Protein AF-A0A1T5HUE2-F1 (afdb_monomer)

Organism: NCBI:txid889453

Mean predicted aligned error: 14.67 Å

Structure (mmCIF, N/CA/C/O backbone):
data_AF-A0A1T5HUE2-F1
#
_entry.id   AF-A0A1T5HUE2-F1
#
loop_
_atom_site.group_PDB
_atom_site.id
_atom_site.type_symbol
_atom_site.label_atom_id
_atom_site.label_alt_id
_atom_site.label_comp_id
_atom_site.label_asym_id
_atom_site.label_entity_id
_atom_site.label_seq_id
_atom_site.pdbx_PDB_ins_code
_atom_site.Cartn_x
_atom_site.Cartn_y
_atom_site.Cartn_z
_atom_site.occupancy
_atom_site.B_iso_or_equiv
_atom_site.auth_seq_id
_atom_site.auth_comp_id
_atom_site.auth_asym_id
_atom_site.auth_atom_id
_atom_site.pdbx_PDB_model_num
ATOM 1 N N . MET A 1 1 ? -20.984 8.242 -2.181 1.00 46.75 1 MET A N 1
ATOM 2 C CA . MET A 1 1 ? -19.631 8.683 -1.750 1.00 46.75 1 MET A CA 1
ATOM 3 C C . MET A 1 1 ? -18.879 7.686 -0.857 1.00 46.75 1 MET A C 1
ATOM 5 O O . MET A 1 1 ? -17.657 7.663 -0.924 1.00 46.75 1 MET A O 1
ATOM 9 N N . ASN A 1 2 ? -19.548 6.837 -0.059 1.00 51.59 2 ASN A N 1
ATOM 10 C CA . ASN A 1 2 ? -18.854 5.877 0.821 1.00 51.59 2 ASN A CA 1
ATOM 11 C C . ASN A 1 2 ? -18.256 4.644 0.107 1.00 51.59 2 ASN A C 1
ATOM 13 O O . ASN A 1 2 ? -17.240 4.136 0.574 1.00 51.59 2 ASN A O 1
ATOM 17 N N . SER A 1 3 ? -18.806 4.179 -1.026 1.00 53.00 3 SER A N 1
ATOM 18 C CA . SER A 1 3 ? -18.254 3.001 -1.729 1.00 53.00 3 SER A CA 1
ATOM 19 C C . SER A 1 3 ? -16.936 3.288 -2.458 1.00 53.00 3 SER A C 1
ATOM 21 O O . SER A 1 3 ? -16.035 2.456 -2.423 1.00 53.00 3 SER A O 1
ATOM 23 N N . ILE A 1 4 ? -16.777 4.489 -3.033 1.00 55.34 4 ILE A N 1
ATOM 24 C CA . ILE A 1 4 ? -15.548 4.904 -3.739 1.00 55.34 4 ILE A CA 1
ATOM 25 C C . ILE A 1 4 ? -14.344 4.907 -2.783 1.00 55.34 4 ILE A C 1
ATOM 27 O O . ILE A 1 4 ? -13.252 4.495 -3.158 1.00 55.34 4 ILE A O 1
ATOM 31 N N . ARG A 1 5 ? -14.549 5.291 -1.516 1.00 60.19 5 ARG A N 1
ATOM 32 C CA . ARG A 1 5 ? -13.497 5.255 -0.486 1.00 60.19 5 ARG A CA 1
ATOM 33 C C . ARG A 1 5 ? -13.092 3.838 -0.081 1.00 60.19 5 ARG A C 1
ATOM 35 O O . ARG A 1 5 ? -11.930 3.618 0.236 1.00 60.19 5 ARG A O 1
ATOM 42 N N . LYS A 1 6 ? -14.029 2.885 -0.097 1.00 66.00 6 LYS A N 1
ATOM 43 C CA . LYS A 1 6 ? -13.773 1.498 0.325 1.00 66.00 6 LYS A CA 1
ATOM 44 C C . LYS A 1 6 ? -12.916 0.723 -0.688 1.00 66.00 6 LYS A C 1
ATOM 46 O O . LYS A 1 6 ? -12.182 -0.172 -0.287 1.00 66.00 6 LYS A O 1
ATOM 51 N N . ASN A 1 7 ? -12.975 1.116 -1.963 1.00 76.00 7 ASN A N 1
ATOM 52 C CA . ASN A 1 7 ? -12.343 0.415 -3.086 1.00 76.00 7 ASN A CA 1
ATOM 53 C C . ASN A 1 7 ? -11.318 1.286 -3.844 1.00 76.00 7 ASN A C 1
ATOM 55 O O . ASN A 1 7 ? -11.022 1.033 -5.011 1.00 76.00 7 ASN A O 1
ATOM 59 N N . ASN A 1 8 ? -10.798 2.340 -3.213 1.00 77.75 8 ASN A N 1
ATOM 60 C CA . ASN A 1 8 ? -9.853 3.268 -3.844 1.00 77.75 8 ASN A CA 1
ATOM 61 C C . ASN A 1 8 ? -8.534 2.597 -4.265 1.00 77.75 8 ASN A C 1
ATOM 63 O O . ASN A 1 8 ? -7.960 2.928 -5.299 1.00 77.75 8 ASN A O 1
ATOM 67 N N . ASP A 1 9 ? -8.091 1.611 -3.498 1.00 80.06 9 ASP A N 1
ATOM 68 C CA . ASP A 1 9 ? -6.935 0.774 -3.791 1.00 80.06 9 ASP A CA 1
ATOM 69 C C . ASP A 1 9 ? -7.115 -0.069 -5.061 1.00 80.06 9 ASP A C 1
ATOM 71 O O . ASP A 1 9 ? -6.144 -0.280 -5.782 1.00 80.06 9 ASP A O 1
ATOM 75 N N . ILE A 1 10 ? -8.341 -0.489 -5.392 1.00 84.88 10 ILE A N 1
ATOM 76 C CA . ILE A 1 10 ? -8.643 -1.201 -6.645 1.00 84.88 10 ILE A CA 1
ATOM 77 C C . ILE A 1 10 ? -8.421 -0.280 -7.839 1.00 84.88 10 ILE A C 1
ATOM 79 O O . ILE A 1 10 ? -7.780 -0.680 -8.806 1.00 84.88 10 ILE A O 1
ATOM 83 N N . ILE A 1 11 ? -8.916 0.956 -7.758 1.00 85.06 11 ILE A N 1
ATOM 84 C CA . ILE A 1 11 ? -8.761 1.947 -8.830 1.00 85.06 11 ILE A CA 1
ATOM 85 C C . ILE A 1 11 ? -7.273 2.223 -9.066 1.00 85.06 11 ILE A C 1
ATOM 87 O O . ILE A 1 11 ? -6.817 2.203 -10.206 1.00 85.06 11 ILE A O 1
ATOM 91 N N . ILE A 1 12 ? -6.506 2.414 -7.990 1.00 86.12 12 ILE A N 1
ATOM 92 C CA . ILE A 1 12 ? -5.062 2.659 -8.070 1.00 86.12 12 ILE A CA 1
ATOM 93 C C . ILE A 1 12 ? -4.327 1.435 -8.622 1.00 86.12 12 ILE A C 1
ATOM 95 O O . ILE A 1 12 ? -3.504 1.580 -9.519 1.00 86.12 12 ILE A O 1
ATOM 99 N N . THR A 1 13 ? -4.649 0.230 -8.147 1.00 87.38 13 THR A N 1
ATOM 100 C CA . THR A 1 13 ? -4.030 -1.011 -8.640 1.00 87.38 13 THR A CA 1
ATOM 101 C C . THR A 1 13 ? -4.319 -1.219 -10.126 1.00 87.38 13 THR A C 1
ATOM 103 O O . THR A 1 13 ? -3.406 -1.520 -10.888 1.00 87.38 13 THR A O 1
ATOM 106 N N . ALA A 1 14 ? -5.565 -1.011 -10.563 1.00 87.88 14 ALA A N 1
ATOM 107 C CA . ALA A 1 14 ? -5.950 -1.126 -11.967 1.00 87.88 14 ALA A CA 1
ATOM 108 C C . ALA A 1 14 ? -5.226 -0.093 -12.841 1.00 87.88 14 ALA A C 1
ATOM 110 O O . ALA A 1 14 ? -4.704 -0.435 -13.899 1.00 87.88 14 ALA A O 1
ATOM 111 N N . LEU A 1 15 ? -5.138 1.156 -12.377 1.00 88.62 15 LEU A N 1
ATOM 112 C CA . LEU A 1 15 ? -4.436 2.225 -13.083 1.00 88.62 15 LEU A CA 1
ATOM 113 C C . LEU A 1 15 ? -2.936 1.929 -13.208 1.00 88.62 15 LEU A C 1
ATOM 115 O O . LEU A 1 15 ? -2.373 2.065 -14.291 1.00 88.62 15 LEU A O 1
ATOM 119 N N . LEU A 1 16 ? -2.298 1.452 -12.137 1.00 87.44 16 LEU A N 1
ATOM 120 C CA . LEU A 1 16 ? -0.898 1.034 -12.177 1.00 87.44 16 LEU A CA 1
ATOM 121 C C . LEU A 1 16 ? -0.675 -0.154 -13.116 1.00 87.44 16 LEU A C 1
ATOM 123 O O . LEU A 1 16 ? 0.343 -0.198 -13.798 1.00 87.44 16 LEU A O 1
ATOM 127 N N . LEU A 1 17 ? -1.617 -1.098 -13.182 1.00 89.38 17 LEU A N 1
ATOM 128 C CA . LEU A 1 17 ? -1.536 -2.249 -14.079 1.00 89.38 17 LEU A CA 1
ATOM 129 C C . LEU A 1 17 ? -1.631 -1.812 -15.547 1.00 89.38 17 LEU A C 1
ATOM 131 O O . LEU A 1 17 ? -0.820 -2.246 -16.360 1.00 89.38 17 LEU A O 1
ATOM 135 N N . ILE A 1 18 ? -2.541 -0.888 -15.874 1.00 89.50 18 ILE A N 1
ATOM 136 C CA . ILE A 1 18 ? -2.630 -0.272 -17.209 1.00 89.50 18 ILE A CA 1
ATOM 137 C C . ILE A 1 18 ? -1.311 0.421 -17.569 1.00 89.50 18 ILE A C 1
ATOM 139 O O . ILE A 1 18 ? -0.776 0.208 -18.655 1.00 89.50 18 ILE A O 1
ATOM 143 N N . ILE A 1 19 ? -0.765 1.220 -16.650 1.00 87.62 19 ILE A N 1
ATOM 144 C CA . ILE A 1 19 ? 0.503 1.928 -16.854 1.00 87.62 19 ILE A CA 1
ATOM 145 C C . ILE A 1 19 ? 1.665 0.944 -17.050 1.00 87.62 19 ILE A C 1
ATOM 147 O O . ILE A 1 19 ? 2.496 1.152 -17.932 1.00 87.62 19 ILE A O 1
ATOM 151 N N . ALA A 1 20 ? 1.715 -0.129 -16.261 1.00 86.56 20 ALA A N 1
ATOM 152 C CA . ALA A 1 20 ? 2.749 -1.152 -16.350 1.00 86.56 20 ALA A CA 1
ATOM 153 C C . ALA A 1 20 ? 2.702 -1.895 -17.690 1.00 86.56 20 ALA A C 1
ATOM 155 O O . ALA A 1 20 ? 3.736 -2.047 -18.340 1.00 86.56 20 ALA A O 1
ATOM 156 N N . VAL A 1 21 ? 1.505 -2.292 -18.136 1.00 88.88 21 VAL A N 1
ATOM 157 C CA . VAL A 1 21 ? 1.292 -2.927 -19.445 1.00 88.88 21 VAL A CA 1
ATOM 158 C C . VAL A 1 21 ? 1.675 -1.975 -20.575 1.00 88.88 21 VAL A C 1
ATOM 160 O O . VAL A 1 21 ? 2.403 -2.364 -21.485 1.00 88.88 21 VAL A O 1
ATOM 163 N N . PHE A 1 22 ? 1.253 -0.711 -20.506 1.00 87.75 22 PHE A N 1
ATOM 164 C CA . PHE A 1 22 ? 1.628 0.295 -21.497 1.00 87.75 22 PHE A CA 1
ATOM 165 C C . PHE A 1 22 ? 3.148 0.513 -21.550 1.00 87.75 22 PHE A C 1
ATOM 167 O O . PHE A 1 22 ? 3.734 0.555 -22.631 1.00 87.75 22 PHE A O 1
ATOM 174 N N . GLY A 1 23 ? 3.804 0.601 -20.389 1.00 83.81 23 GLY A N 1
ATOM 175 C CA . GLY A 1 23 ? 5.257 0.725 -20.287 1.00 83.81 23 GLY A CA 1
ATOM 176 C C . GLY A 1 23 ? 5.995 -0.479 -20.871 1.00 83.81 23 GLY A C 1
ATOM 177 O O . GLY A 1 23 ? 6.984 -0.296 -21.577 1.00 83.81 23 GLY A O 1
ATOM 178 N N . LEU A 1 24 ? 5.491 -1.693 -20.631 1.00 85.56 24 LEU A N 1
ATOM 179 C CA . LEU A 1 24 ? 6.026 -2.923 -21.212 1.00 85.56 24 LEU A CA 1
ATOM 180 C C . LEU A 1 24 ? 5.920 -2.913 -22.741 1.00 85.56 24 LEU A C 1
ATOM 182 O O . LEU A 1 24 ? 6.919 -3.146 -23.416 1.00 85.56 24 LEU A O 1
ATOM 186 N N . ILE A 1 25 ? 4.739 -2.588 -23.283 1.00 87.69 25 ILE A N 1
ATOM 187 C CA . ILE A 1 25 ? 4.520 -2.480 -24.734 1.00 87.69 25 ILE A CA 1
ATOM 188 C C . ILE A 1 25 ? 5.507 -1.481 -25.337 1.00 87.69 25 ILE A C 1
ATOM 190 O O . ILE A 1 25 ? 6.157 -1.794 -26.327 1.00 87.69 25 ILE A O 1
ATOM 194 N N . LYS A 1 26 ? 5.684 -0.310 -24.714 1.00 84.81 26 LYS A N 1
ATOM 195 C CA . LYS A 1 26 ? 6.644 0.692 -25.187 1.00 84.81 26 LYS A CA 1
ATOM 196 C C . LYS A 1 26 ? 8.093 0.214 -25.137 1.00 84.81 26 LYS A C 1
ATOM 198 O O . LYS A 1 26 ? 8.821 0.466 -26.089 1.00 84.81 26 LYS A O 1
ATOM 203 N N . LYS A 1 27 ? 8.522 -0.488 -24.083 1.00 82.50 27 LYS A N 1
ATOM 204 C CA . LYS A 1 27 ? 9.885 -1.049 -24.031 1.00 82.50 27 LYS A CA 1
ATOM 205 C C . LYS A 1 27 ? 10.124 -2.061 -25.153 1.00 82.50 27 LYS A C 1
ATOM 207 O O . LYS A 1 27 ? 11.182 -2.021 -25.771 1.00 82.50 27 LYS A O 1
ATOM 212 N N . LEU A 1 28 ? 9.135 -2.907 -25.447 1.00 85.69 28 LEU A N 1
ATOM 213 C CA . LEU A 1 28 ? 9.203 -3.860 -26.558 1.00 85.69 28 LEU A CA 1
ATOM 214 C C . LEU A 1 28 ? 9.254 -3.149 -27.921 1.00 85.69 28 LEU A C 1
ATOM 216 O O . LEU A 1 28 ? 10.074 -3.510 -28.756 1.00 85.69 28 LEU A O 1
ATOM 220 N N . ASP A 1 29 ? 8.429 -2.118 -28.115 1.00 88.38 29 ASP A N 1
ATOM 221 C CA . ASP A 1 29 ? 8.334 -1.336 -29.358 1.00 88.38 29 ASP A CA 1
ATOM 222 C C . ASP A 1 29 ? 9.626 -0.548 -29.654 1.00 88.38 29 ASP A C 1
ATOM 224 O O . ASP A 1 29 ? 10.102 -0.507 -30.784 1.00 88.38 29 ASP A O 1
ATOM 228 N N . TYR A 1 30 ? 10.255 0.021 -28.619 1.00 83.19 30 TYR A N 1
ATOM 229 C CA . TYR A 1 30 ? 11.526 0.748 -28.739 1.00 83.19 30 TYR A CA 1
ATOM 230 C C . TYR A 1 30 ? 12.775 -0.149 -28.668 1.00 83.19 30 TYR A C 1
ATOM 232 O O . TYR A 1 30 ? 13.890 0.367 -28.726 1.00 83.19 30 TYR A O 1
ATOM 240 N N . GLY A 1 31 ? 12.623 -1.470 -28.510 1.00 79.88 31 GLY A N 1
ATOM 241 C CA . GLY A 1 31 ? 13.754 -2.398 -28.374 1.00 79.88 31 GLY A CA 1
ATOM 242 C C . GLY A 1 31 ? 14.606 -2.169 -27.118 1.00 79.88 31 GLY A C 1
ATOM 243 O O . GLY A 1 31 ? 15.774 -2.552 -27.080 1.00 79.88 31 GLY A O 1
ATOM 244 N N . VAL A 1 32 ? 14.044 -1.532 -26.088 1.00 80.06 32 VAL A N 1
ATOM 245 C CA . VAL A 1 32 ? 14.732 -1.264 -24.82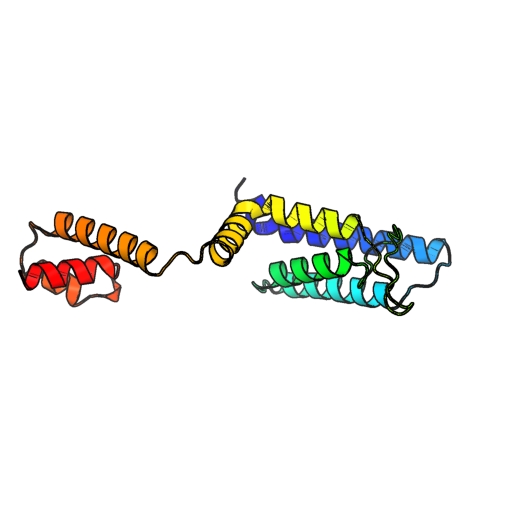1 1.00 80.06 32 VAL A CA 1
ATOM 246 C C . VAL A 1 32 ? 14.703 -2.524 -23.963 1.00 80.06 32 VAL A C 1
ATOM 248 O O . VAL A 1 32 ? 13.645 -3.116 -23.740 1.00 80.06 32 VAL A O 1
ATOM 251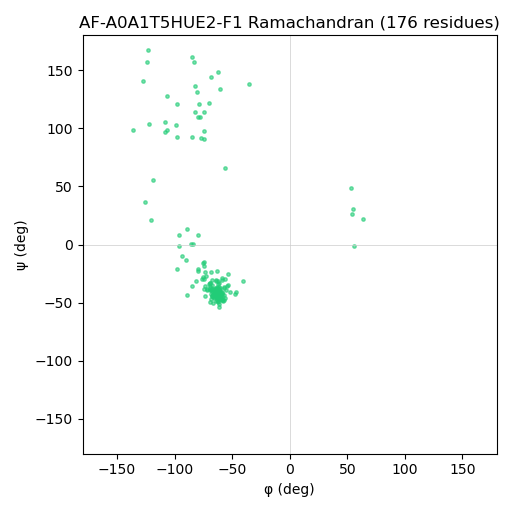 N N . SER A 1 33 ? 15.857 -2.917 -23.421 1.00 80.50 33 SER A N 1
ATOM 252 C CA . SER A 1 33 ? 15.951 -4.066 -22.522 1.00 80.50 33 SER A CA 1
ATOM 253 C C . SER A 1 33 ? 15.088 -3.877 -21.271 1.00 80.50 33 SER A C 1
ATOM 255 O O . SER A 1 33 ? 15.115 -2.831 -20.615 1.00 80.50 33 SER A O 1
ATOM 257 N N . ILE A 1 34 ? 14.337 -4.916 -20.915 1.00 82.94 34 ILE A N 1
ATOM 258 C CA . ILE A 1 34 ? 13.574 -4.965 -19.667 1.00 82.94 34 ILE A CA 1
ATOM 259 C C . ILE A 1 34 ? 14.547 -5.304 -18.538 1.00 82.94 34 ILE A C 1
ATOM 261 O O . ILE A 1 34 ? 15.198 -6.348 -18.563 1.00 82.94 34 ILE A O 1
ATOM 265 N N . GLU A 1 35 ? 14.643 -4.429 -17.543 1.00 83.50 35 GLU A N 1
ATOM 266 C CA . GLU A 1 35 ? 15.536 -4.626 -16.408 1.00 83.50 35 GLU A CA 1
ATOM 267 C C . GLU A 1 35 ? 14.888 -5.486 -15.321 1.00 83.50 35 GLU A C 1
ATOM 269 O O . GLU A 1 35 ? 13.662 -5.580 -15.214 1.00 83.50 35 GLU A O 1
ATOM 274 N N . ILE A 1 36 ? 15.713 -6.042 -14.428 1.00 84.62 36 ILE A N 1
ATOM 275 C CA . ILE A 1 36 ? 15.252 -6.838 -13.278 1.00 84.62 36 ILE A CA 1
ATOM 276 C C . ILE A 1 36 ? 14.236 -6.074 -12.415 1.00 84.62 36 ILE A C 1
ATOM 278 O O . ILE A 1 36 ? 13.245 -6.642 -11.958 1.00 84.62 36 ILE A O 1
ATOM 282 N N . ARG A 1 37 ? 14.419 -4.754 -12.281 1.00 85.25 37 ARG A N 1
ATOM 283 C CA . ARG A 1 37 ? 13.522 -3.850 -11.547 1.00 85.25 37 ARG A CA 1
ATOM 284 C C . ARG A 1 37 ? 12.110 -3.815 -12.132 1.00 85.25 37 ARG A C 1
ATOM 286 O O . ARG A 1 37 ? 11.145 -3.673 -11.381 1.00 85.25 37 ARG A O 1
ATOM 293 N N . ASN A 1 38 ? 11.971 -3.973 -13.450 1.00 86.25 38 ASN A N 1
ATOM 294 C CA . ASN A 1 38 ? 10.667 -4.055 -14.107 1.00 86.25 38 ASN A CA 1
ATOM 295 C C . ASN A 1 38 ? 10.002 -5.404 -13.840 1.00 86.25 38 ASN A C 1
ATOM 297 O O . ASN A 1 38 ? 8.829 -5.438 -13.485 1.00 86.25 38 ASN A O 1
ATOM 301 N N . TYR A 1 39 ? 10.749 -6.508 -13.939 1.00 88.00 39 TYR A N 1
ATOM 302 C CA . TYR A 1 39 ? 10.214 -7.840 -13.641 1.00 88.00 39 TYR A CA 1
ATOM 303 C C . TYR A 1 39 ? 9.689 -7.940 -12.206 1.00 88.00 39 TYR A C 1
ATOM 305 O O . TYR A 1 39 ? 8.598 -8.476 -11.987 1.00 88.00 39 TYR A O 1
ATOM 313 N N . ILE A 1 40 ? 10.420 -7.376 -11.238 1.00 90.00 40 ILE A N 1
ATOM 314 C CA . ILE A 1 40 ? 9.971 -7.302 -9.843 1.00 90.00 40 ILE A CA 1
ATOM 315 C C . ILE A 1 40 ? 8.694 -6.462 -9.749 1.00 90.00 40 ILE A C 1
ATOM 317 O O . ILE A 1 40 ? 7.714 -6.918 -9.163 1.00 90.00 40 ILE A O 1
ATOM 321 N N . ALA A 1 41 ? 8.664 -5.276 -10.364 1.00 89.00 41 ALA A N 1
ATOM 322 C CA . ALA A 1 41 ? 7.488 -4.406 -10.350 1.00 89.00 41 ALA A CA 1
ATOM 323 C C . ALA A 1 41 ? 6.238 -5.103 -10.915 1.00 89.00 41 ALA A C 1
ATOM 325 O O . ALA A 1 41 ? 5.183 -5.087 -10.281 1.00 89.00 41 ALA A O 1
ATOM 326 N N . TYR A 1 42 ? 6.359 -5.764 -12.068 1.00 89.50 42 TYR A N 1
ATOM 327 C CA . TYR A 1 42 ? 5.259 -6.496 -12.698 1.00 89.50 42 TYR A CA 1
ATOM 328 C C . TYR A 1 42 ? 4.780 -7.658 -11.829 1.00 89.50 42 TYR A C 1
ATOM 330 O O . TYR A 1 42 ? 3.579 -7.809 -11.612 1.00 89.50 42 TYR A O 1
ATOM 338 N N . SER A 1 43 ? 5.711 -8.427 -11.262 1.00 90.88 43 SER A N 1
ATOM 339 C CA . SER A 1 43 ? 5.391 -9.547 -10.370 1.00 90.88 43 SER A CA 1
ATOM 340 C C . SER A 1 43 ? 4.661 -9.076 -9.112 1.00 90.88 43 SER A C 1
ATOM 342 O O . SER A 1 43 ? 3.658 -9.667 -8.718 1.00 90.88 43 SER A O 1
ATOM 344 N N . VAL A 1 44 ? 5.117 -7.973 -8.510 1.00 92.00 44 VAL A N 1
ATOM 345 C CA . VAL A 1 44 ? 4.481 -7.362 -7.335 1.00 92.00 44 VAL A CA 1
ATOM 346 C C . VAL A 1 44 ? 3.068 -6.886 -7.666 1.00 92.00 44 VAL A C 1
ATOM 348 O O . VAL A 1 44 ? 2.145 -7.162 -6.903 1.00 92.00 44 VAL A O 1
ATOM 351 N N . ILE A 1 45 ? 2.864 -6.224 -8.808 1.00 91.00 45 ILE A N 1
ATOM 352 C CA . ILE A 1 45 ? 1.541 -5.722 -9.203 1.00 91.00 45 ILE A CA 1
ATOM 353 C C . ILE A 1 45 ? 0.553 -6.852 -9.483 1.00 91.00 45 ILE A C 1
ATOM 355 O O . ILE A 1 45 ? -0.590 -6.793 -9.028 1.00 91.00 45 ILE A O 1
ATOM 359 N N . ILE A 1 46 ? 1.003 -7.904 -10.173 1.00 90.44 46 ILE A N 1
ATOM 360 C CA . ILE A 1 46 ? 0.199 -9.101 -10.435 1.00 90.44 46 ILE A CA 1
ATOM 361 C C . ILE A 1 46 ? -0.132 -9.790 -9.109 1.00 90.44 46 ILE A C 1
ATOM 363 O O . ILE A 1 46 ? -1.285 -10.137 -8.869 1.00 90.44 46 ILE A O 1
ATOM 367 N N . GLY A 1 47 ? 0.847 -9.919 -8.211 1.00 91.94 47 GLY A N 1
ATOM 368 C CA . GLY A 1 47 ? 0.648 -10.468 -6.873 1.00 91.94 47 GLY A CA 1
ATOM 369 C C . GLY A 1 47 ? -0.393 -9.686 -6.072 1.00 91.94 47 GLY A C 1
ATOM 370 O O . GLY A 1 47 ? -1.333 -10.278 -5.552 1.00 91.94 47 GLY A O 1
ATOM 371 N N . ILE A 1 48 ? -0.290 -8.354 -6.024 1.00 91.50 48 ILE A N 1
ATOM 372 C CA . ILE A 1 48 ? -1.274 -7.489 -5.352 1.00 91.50 48 ILE A CA 1
ATOM 373 C C . ILE A 1 48 ? -2.669 -7.684 -5.955 1.00 91.50 48 ILE A C 1
ATOM 375 O O . ILE A 1 48 ? -3.642 -7.813 -5.210 1.00 91.50 48 ILE A O 1
ATOM 379 N N . PHE A 1 49 ? -2.771 -7.745 -7.285 1.00 89.88 49 PHE A N 1
ATOM 380 C CA . PHE A 1 49 ? -4.036 -7.976 -7.976 1.00 89.88 49 PHE A CA 1
ATOM 381 C C . PHE A 1 49 ? -4.654 -9.332 -7.601 1.00 89.88 49 PHE A C 1
ATOM 383 O O . PHE A 1 49 ? -5.824 -9.389 -7.226 1.00 89.88 49 PHE A O 1
ATOM 390 N N . ILE A 1 50 ? -3.863 -10.410 -7.600 1.00 90.44 50 ILE A N 1
ATOM 391 C CA . ILE A 1 50 ? -4.310 -11.750 -7.190 1.00 90.44 50 ILE A CA 1
ATOM 392 C C . ILE A 1 50 ? -4.764 -11.749 -5.727 1.00 90.44 50 ILE A C 1
ATOM 394 O O . ILE A 1 50 ? -5.880 -12.169 -5.429 1.00 90.44 50 ILE A O 1
ATOM 398 N N . LEU A 1 51 ? -3.944 -11.230 -4.806 1.00 90.06 51 LEU A N 1
ATOM 399 C CA . LEU A 1 51 ? -4.294 -11.138 -3.382 1.00 90.06 51 LEU A CA 1
ATOM 400 C C . LEU A 1 51 ? -5.604 -10.362 -3.170 1.00 90.06 51 LEU A C 1
ATOM 402 O O . LEU A 1 51 ? -6.349 -10.631 -2.223 1.00 90.06 51 LEU A O 1
ATOM 406 N N . ARG A 1 52 ? -5.906 -9.411 -4.062 1.00 84.81 52 ARG A N 1
ATOM 407 C CA . ARG A 1 52 ? -7.145 -8.638 -4.025 1.00 84.81 52 ARG A CA 1
ATOM 408 C C . ARG A 1 52 ? -8.351 -9.439 -4.496 1.00 84.81 52 ARG A C 1
ATOM 410 O O . ARG A 1 52 ? -9.399 -9.317 -3.868 1.00 84.81 52 ARG A O 1
ATOM 417 N N . LEU A 1 53 ? -8.210 -10.280 -5.523 1.00 86.69 53 LEU A N 1
ATOM 418 C CA . LEU A 1 53 ? -9.266 -11.216 -5.936 1.00 86.69 53 LEU A CA 1
ATOM 419 C C . LEU A 1 53 ? -9.669 -12.144 -4.777 1.00 86.69 53 LEU A C 1
ATOM 421 O O . LEU A 1 53 ? -10.853 -12.394 -4.561 1.00 86.69 53 LEU A O 1
ATOM 425 N N . PHE A 1 54 ? -8.701 -12.551 -3.953 1.00 89.69 54 PHE A N 1
ATOM 426 C CA . PHE A 1 54 ? -8.936 -13.327 -2.730 1.00 89.69 54 PHE A CA 1
ATOM 427 C C . PHE A 1 54 ? -9.396 -12.496 -1.517 1.00 89.69 54 PHE A C 1
ATOM 429 O O . PHE A 1 54 ? -9.486 -13.026 -0.414 1.00 89.69 54 PHE A O 1
ATOM 436 N N . HIS A 1 55 ? -9.702 -11.204 -1.688 1.00 83.94 55 HIS A N 1
ATOM 437 C CA . HIS A 1 55 ? -10.204 -10.314 -0.632 1.00 83.94 55 HIS A CA 1
ATOM 438 C C . HIS A 1 55 ? -9.307 -10.244 0.623 1.00 83.94 55 HIS A C 1
ATOM 440 O O . HIS A 1 55 ? -9.782 -10.004 1.737 1.00 83.94 55 HIS A O 1
ATOM 446 N N . ILE A 1 56 ? -7.989 -10.407 0.463 1.00 84.88 56 ILE A N 1
ATOM 447 C CA . ILE A 1 56 ? -7.046 -10.363 1.586 1.00 84.88 56 ILE A CA 1
ATOM 448 C C . ILE A 1 56 ? -6.938 -8.932 2.123 1.00 84.88 56 ILE A C 1
ATOM 450 O O . ILE A 1 56 ? -6.530 -8.009 1.414 1.00 84.88 56 ILE A O 1
ATOM 454 N N . GLN A 1 57 ? -7.241 -8.755 3.413 1.00 76.81 57 GLN A N 1
ATOM 455 C CA . GLN A 1 57 ? -7.351 -7.447 4.079 1.00 76.81 57 GLN A CA 1
ATOM 456 C C . GLN A 1 57 ? -6.066 -6.599 4.014 1.00 76.81 57 GLN A C 1
ATOM 458 O O . GLN A 1 57 ? -6.131 -5.373 3.993 1.00 76.81 57 GLN A O 1
ATOM 463 N N . LYS A 1 58 ? -4.889 -7.236 3.941 1.00 81.56 58 LYS A N 1
ATOM 464 C CA . LYS A 1 58 ? -3.579 -6.557 3.939 1.00 81.56 58 LYS A CA 1
ATOM 465 C C . LYS A 1 58 ? -3.124 -6.047 2.563 1.00 81.56 58 LYS A C 1
ATOM 467 O O . LYS A 1 58 ? -2.053 -5.454 2.469 1.00 81.56 58 LYS A O 1
ATOM 472 N N . THR A 1 59 ? -3.917 -6.226 1.503 1.00 85.69 59 THR A N 1
ATOM 473 C CA . THR A 1 59 ? -3.551 -5.797 0.135 1.00 85.69 59 THR A CA 1
ATOM 474 C C . THR A 1 59 ? -3.193 -4.318 0.036 1.00 85.69 59 THR A C 1
ATOM 476 O O . THR A 1 59 ? -2.227 -3.966 -0.635 1.00 85.69 59 THR A O 1
ATOM 479 N N . LYS A 1 60 ? -3.912 -3.452 0.756 1.00 84.31 60 LYS A N 1
ATOM 480 C CA . LYS A 1 60 ? -3.662 -2.005 0.755 1.00 84.31 60 LYS A CA 1
ATOM 481 C C . LYS A 1 60 ? -2.296 -1.628 1.329 1.00 84.31 60 LYS A C 1
ATOM 483 O O . LYS A 1 60 ? -1.639 -0.734 0.806 1.00 84.31 60 LYS A O 1
ATOM 488 N N . LEU A 1 61 ? -1.860 -2.328 2.377 1.00 85.00 61 LEU A N 1
ATOM 489 C CA . LEU A 1 61 ? -0.541 -2.131 2.979 1.00 85.00 61 LEU A CA 1
ATOM 490 C C . LEU A 1 61 ? 0.565 -2.573 2.017 1.00 85.00 61 LEU A C 1
ATOM 492 O O . LEU A 1 61 ? 1.534 -1.848 1.826 1.00 85.00 61 LEU A O 1
ATOM 496 N N . ILE A 1 62 ? 0.395 -3.734 1.378 1.00 89.38 62 ILE A N 1
ATOM 497 C CA . ILE A 1 62 ? 1.355 -4.251 0.392 1.00 89.38 62 ILE A CA 1
ATOM 498 C C . ILE A 1 62 ? 1.470 -3.281 -0.793 1.00 89.38 62 ILE A C 1
ATOM 500 O O . ILE A 1 62 ? 2.579 -2.968 -1.216 1.00 89.38 62 ILE A O 1
ATOM 504 N N . LEU A 1 63 ? 0.343 -2.745 -1.276 1.00 90.50 63 LEU A N 1
ATOM 505 C CA . LEU A 1 63 ? 0.324 -1.715 -2.316 1.00 90.50 63 LEU A CA 1
ATOM 506 C C . LEU A 1 63 ? 1.059 -0.442 -1.879 1.00 90.50 63 LEU A C 1
ATOM 508 O O . LEU A 1 63 ? 1.871 0.077 -2.638 1.00 90.50 63 LEU A O 1
ATOM 512 N N . ALA A 1 64 ? 0.816 0.046 -0.661 1.00 89.81 64 ALA A N 1
ATOM 513 C CA . ALA A 1 64 ? 1.507 1.223 -0.138 1.00 89.81 64 ALA A CA 1
ATOM 514 C C . ALA A 1 64 ? 3.027 1.004 -0.054 1.00 89.81 64 ALA A C 1
ATOM 516 O O . ALA A 1 64 ? 3.789 1.858 -0.498 1.00 89.81 64 ALA A O 1
ATOM 517 N N . LEU A 1 65 ? 3.471 -0.155 0.445 1.00 90.38 65 LEU A N 1
ATOM 518 C CA . LEU A 1 65 ? 4.892 -0.511 0.501 1.00 90.38 65 LEU A CA 1
ATOM 519 C C . LEU A 1 65 ? 5.511 -0.599 -0.896 1.00 90.38 65 LEU A C 1
ATOM 521 O O . LEU A 1 65 ? 6.574 -0.030 -1.124 1.00 90.38 65 LEU A O 1
ATOM 525 N N . ALA A 1 66 ? 4.830 -1.244 -1.846 1.00 91.25 66 ALA A N 1
ATOM 526 C CA . ALA A 1 66 ? 5.283 -1.311 -3.231 1.00 91.25 66 ALA A CA 1
ATOM 527 C C . ALA A 1 66 ? 5.429 0.089 -3.849 1.00 91.25 66 ALA A C 1
ATOM 529 O O . ALA A 1 66 ? 6.413 0.367 -4.527 1.00 91.25 66 ALA A O 1
ATOM 530 N N . LEU A 1 67 ? 4.491 0.998 -3.576 1.00 91.50 67 LEU A N 1
ATOM 531 C CA . LEU A 1 67 ? 4.547 2.378 -4.057 1.00 91.50 67 LEU A CA 1
ATOM 532 C C . LEU A 1 67 ? 5.656 3.203 -3.394 1.00 91.50 67 LEU A C 1
ATOM 534 O O . LEU A 1 67 ? 6.289 4.008 -4.075 1.00 91.50 67 LEU A O 1
ATOM 538 N N . ILE A 1 68 ? 5.939 2.988 -2.106 1.00 91.06 68 ILE A N 1
ATOM 539 C CA . ILE A 1 68 ? 7.091 3.594 -1.420 1.00 91.06 68 ILE A CA 1
ATOM 540 C C . ILE A 1 68 ? 8.387 3.122 -2.083 1.00 91.06 68 ILE A C 1
ATOM 542 O O . ILE A 1 68 ? 9.169 3.944 -2.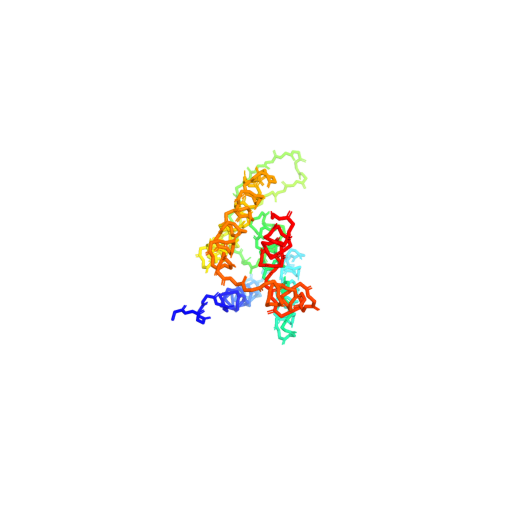548 1.00 91.06 68 ILE A O 1
ATOM 546 N N . VAL A 1 69 ? 8.577 1.807 -2.205 1.00 90.19 69 VAL A N 1
ATOM 547 C CA . VAL A 1 69 ? 9.759 1.200 -2.841 1.00 90.19 69 VAL A CA 1
ATOM 548 C C . VAL A 1 69 ? 9.906 1.674 -4.292 1.00 90.19 69 VAL A C 1
ATOM 550 O O . VAL A 1 69 ? 11.001 2.029 -4.726 1.00 90.19 69 VAL A O 1
ATOM 553 N N . GLY A 1 70 ? 8.797 1.756 -5.030 1.00 87.56 70 GLY A N 1
ATOM 554 C CA . GLY A 1 70 ? 8.770 2.273 -6.395 1.00 87.56 70 GLY A CA 1
ATOM 555 C C . GLY A 1 70 ? 9.079 3.766 -6.486 1.00 87.56 70 GLY A C 1
ATOM 556 O O . GLY A 1 70 ? 9.673 4.202 -7.462 1.00 87.56 70 GLY A O 1
ATOM 557 N N . SER A 1 71 ? 8.743 4.565 -5.470 1.00 88.94 71 SER A N 1
ATOM 558 C CA . SER A 1 71 ? 9.068 6.001 -5.449 1.00 88.94 71 SER A CA 1
ATOM 559 C C . SER A 1 71 ? 10.580 6.246 -5.423 1.00 88.94 71 SER A C 1
ATOM 561 O O . SER A 1 71 ? 11.031 7.219 -6.019 1.00 88.94 71 SER A O 1
ATOM 563 N N . PHE A 1 72 ? 11.347 5.333 -4.817 1.00 86.31 72 PHE A N 1
ATOM 564 C CA . PHE A 1 72 ? 12.818 5.322 -4.808 1.00 86.31 72 PHE A CA 1
ATOM 565 C C . PHE A 1 72 ? 13.438 4.549 -5.988 1.00 86.31 72 PHE A C 1
ATOM 567 O O . PHE A 1 72 ? 14.623 4.217 -5.963 1.00 86.31 72 PHE A O 1
ATOM 574 N N . ASN A 1 73 ? 12.633 4.215 -7.005 1.00 81.69 73 ASN A N 1
ATOM 575 C CA . ASN A 1 73 ? 13.035 3.483 -8.209 1.00 81.69 73 ASN A CA 1
ATOM 576 C C . ASN A 1 73 ? 13.747 2.137 -7.946 1.00 81.69 73 ASN A C 1
ATOM 578 O O . ASN A 1 73 ? 14.535 1.656 -8.763 1.00 81.69 73 ASN A O 1
ATOM 582 N N . LEU A 1 74 ? 13.469 1.506 -6.800 1.00 83.31 74 LEU A N 1
ATOM 583 C CA . LEU A 1 74 ? 13.939 0.149 -6.502 1.00 83.31 74 LEU A CA 1
ATOM 584 C C . LEU A 1 74 ? 13.141 -0.897 -7.298 1.00 83.31 74 LEU A C 1
ATOM 586 O O . LEU A 1 74 ? 13.667 -1.944 -7.668 1.00 83.31 74 LEU A O 1
ATOM 590 N N . ILE A 1 75 ? 11.877 -0.586 -7.594 1.00 86.88 75 ILE A N 1
ATOM 591 C CA . ILE A 1 75 ? 11.030 -1.306 -8.549 1.00 86.88 75 ILE A CA 1
ATOM 592 C C . ILE A 1 75 ? 10.464 -0.296 -9.542 1.00 86.88 75 ILE A C 1
ATOM 594 O O . ILE A 1 75 ? 10.108 0.811 -9.149 1.00 86.88 75 ILE A O 1
ATOM 598 N N . GLN A 1 76 ? 10.376 -0.668 -10.817 1.00 83.38 76 GLN A N 1
ATOM 599 C CA . GLN A 1 76 ? 10.084 0.286 -11.884 1.00 83.38 76 GLN A CA 1
ATOM 600 C C . GLN A 1 76 ? 8.829 -0.115 -12.671 1.00 83.38 76 GLN A C 1
ATOM 602 O O . GLN A 1 76 ? 8.858 -1.008 -13.521 1.00 83.38 76 GLN A O 1
ATOM 607 N N . PHE A 1 77 ? 7.718 0.577 -12.397 1.00 78.56 77 PHE A N 1
ATOM 608 C CA . PHE A 1 77 ? 6.430 0.343 -13.074 1.00 78.56 77 PHE A CA 1
ATOM 609 C C . PHE A 1 77 ? 6.324 0.987 -14.466 1.00 78.56 77 PHE A C 1
ATOM 611 O O . PHE A 1 77 ? 5.487 0.578 -15.265 1.00 78.56 77 PHE A O 1
ATOM 618 N N . THR A 1 78 ? 7.136 2.004 -14.765 1.00 77.81 78 THR A N 1
ATOM 619 C CA . THR A 1 78 ? 7.067 2.793 -16.009 1.00 77.81 78 THR A CA 1
ATOM 620 C C . THR A 1 78 ? 8.382 2.769 -16.764 1.00 77.81 78 THR A C 1
ATOM 622 O O . THR A 1 78 ? 9.408 2.402 -16.216 1.00 77.81 78 THR A O 1
ATOM 625 N N . HIS A 1 79 ? 8.373 3.223 -18.015 1.00 68.00 79 HIS A N 1
ATOM 626 C CA . HIS A 1 79 ? 9.609 3.444 -18.766 1.00 68.00 79 HIS A CA 1
ATOM 627 C C . HIS A 1 79 ? 10.312 4.771 -18.410 1.00 68.00 79 HIS A C 1
ATOM 629 O O . HIS A 1 79 ? 11.511 4.895 -18.623 1.00 68.00 79 HIS A O 1
ATOM 635 N N . SER A 1 80 ? 9.580 5.754 -17.871 1.00 62.50 80 SER A N 1
ATOM 636 C CA . SER A 1 80 ? 10.132 7.074 -17.547 1.00 62.50 80 SER A CA 1
ATOM 637 C C . SER A 1 80 ? 10.892 7.037 -16.225 1.00 62.50 80 SER A C 1
ATOM 639 O O . SER A 1 80 ? 10.266 6.959 -15.166 1.00 62.50 80 SER A O 1
ATOM 641 N N . ASP A 1 81 ? 12.213 7.150 -16.295 1.00 59.91 81 ASP A N 1
ATOM 642 C CA . ASP A 1 81 ? 13.058 7.452 -15.145 1.00 59.91 81 ASP A CA 1
ATOM 643 C C . ASP A 1 81 ? 13.370 8.945 -15.133 1.00 59.91 81 ASP A C 1
ATOM 645 O O . ASP A 1 81 ? 13.937 9.480 -16.085 1.00 59.91 81 ASP A O 1
ATOM 649 N N . ILE A 1 82 ? 12.997 9.628 -14.050 1.00 59.62 82 ILE A N 1
ATOM 650 C CA . ILE A 1 82 ? 13.588 10.926 -13.729 1.00 59.62 82 ILE A CA 1
ATOM 651 C C . ILE A 1 82 ? 14.664 10.646 -12.685 1.00 59.62 82 ILE A C 1
ATOM 653 O O . ILE A 1 82 ? 14.381 10.388 -11.515 1.00 59.62 82 ILE A O 1
ATOM 657 N N . TYR A 1 83 ? 15.920 10.651 -13.118 1.00 59.03 83 TYR A N 1
ATOM 658 C CA . TYR A 1 83 ? 17.045 10.469 -12.212 1.00 59.03 83 TYR A CA 1
ATOM 659 C C . TYR A 1 83 ? 17.304 11.783 -11.472 1.00 59.03 83 TYR A C 1
ATOM 661 O O . TYR A 1 83 ? 17.773 12.754 -12.058 1.00 59.03 83 TYR A O 1
ATOM 669 N N . ILE A 1 84 ? 17.003 11.811 -10.175 1.00 55.72 84 ILE A N 1
ATOM 670 C CA . ILE A 1 84 ? 17.571 12.805 -9.263 1.00 55.72 84 ILE A CA 1
ATOM 671 C C . ILE A 1 84 ? 18.736 12.096 -8.579 1.00 55.72 84 ILE A C 1
ATOM 673 O O . ILE A 1 84 ? 18.542 11.360 -7.618 1.00 55.72 84 ILE A O 1
ATOM 677 N N . SER A 1 85 ? 19.936 12.227 -9.140 1.00 52.50 85 SER A N 1
ATOM 678 C CA . SER A 1 85 ? 21.111 11.502 -8.659 1.00 52.50 85 SER A CA 1
ATOM 679 C C . SER A 1 85 ? 21.625 12.094 -7.345 1.00 52.50 85 SER A C 1
ATOM 681 O O . SER A 1 85 ? 22.155 13.204 -7.331 1.00 52.50 85 SER A O 1
ATOM 683 N N . PHE A 1 86 ? 21.539 11.321 -6.266 1.00 53.28 86 PHE A N 1
ATOM 684 C CA . PHE A 1 86 ? 22.379 11.489 -5.081 1.00 53.28 86 PHE A CA 1
ATOM 685 C C . PHE A 1 86 ? 23.366 10.321 -5.059 1.00 53.28 86 PHE A C 1
ATOM 687 O O . PHE A 1 86 ? 23.004 9.218 -4.659 1.00 53.28 86 PHE A O 1
ATOM 694 N N . SER A 1 87 ? 24.587 10.524 -5.558 1.00 45.50 87 SER A N 1
ATOM 695 C CA . SER A 1 87 ? 25.624 9.492 -5.492 1.00 45.50 87 SER A CA 1
ATOM 696 C C . SER A 1 87 ? 26.284 9.522 -4.115 1.00 45.50 87 SER A C 1
ATOM 698 O O . SER A 1 87 ? 26.973 10.485 -3.775 1.00 45.50 87 SER A O 1
ATOM 700 N N . ILE A 1 88 ? 26.104 8.457 -3.342 1.00 54.09 88 ILE A N 1
ATOM 701 C CA . ILE A 1 88 ? 27.017 8.097 -2.257 1.00 54.09 88 ILE A CA 1
ATOM 702 C C . ILE A 1 88 ? 27.748 6.850 -2.762 1.00 54.09 88 ILE A C 1
ATOM 704 O O . ILE A 1 88 ? 27.142 5.788 -2.873 1.00 54.09 88 ILE A O 1
ATOM 708 N N . GLU A 1 89 ? 29.010 7.027 -3.157 1.00 53.94 89 GLU A N 1
ATOM 709 C CA . GLU A 1 89 ? 29.961 5.950 -3.492 1.00 53.94 89 GLU A CA 1
ATOM 710 C C . GLU A 1 89 ? 29.479 4.913 -4.535 1.00 53.94 89 GLU A C 1
ATOM 712 O O . GLU A 1 89 ? 29.597 3.712 -4.313 1.00 53.94 89 GLU A O 1
ATOM 717 N N . ASP A 1 90 ? 28.938 5.364 -5.678 1.00 54.19 90 ASP A N 1
ATOM 718 C CA . ASP A 1 90 ? 28.665 4.576 -6.907 1.00 54.19 90 ASP A CA 1
ATOM 719 C C . ASP A 1 90 ? 27.780 3.309 -6.793 1.00 54.19 90 ASP A C 1
ATOM 721 O O . ASP A 1 90 ? 27.469 2.675 -7.803 1.00 54.19 90 ASP A O 1
ATOM 725 N N . LEU A 1 91 ? 27.315 2.944 -5.596 1.00 50.75 91 LEU A N 1
ATOM 726 C CA . LEU A 1 91 ? 26.651 1.663 -5.330 1.00 50.75 91 LEU A CA 1
ATOM 727 C C . LEU A 1 91 ? 25.122 1.737 -5.329 1.00 50.75 91 LEU A C 1
ATOM 729 O O . LEU A 1 91 ? 24.463 0.712 -5.510 1.00 50.75 91 LEU A O 1
ATOM 733 N N . ILE A 1 92 ? 24.531 2.921 -5.141 1.00 57.09 92 ILE A N 1
ATOM 734 C CA . ILE A 1 92 ? 23.072 3.068 -5.061 1.00 57.09 92 ILE A CA 1
ATOM 735 C C . ILE A 1 92 ? 22.617 4.275 -5.884 1.00 57.09 92 ILE A C 1
ATOM 737 O O . ILE A 1 92 ? 22.623 5.413 -5.422 1.00 57.09 92 ILE A O 1
ATOM 741 N N . PHE A 1 93 ? 22.152 4.015 -7.107 1.00 58.75 93 PHE A N 1
ATOM 742 C CA . PHE A 1 93 ? 21.388 4.996 -7.876 1.00 58.75 93 PHE A CA 1
ATOM 743 C C . PHE A 1 93 ? 19.958 5.055 -7.332 1.00 58.75 93 PHE A C 1
ATOM 745 O O . PHE A 1 93 ? 19.084 4.300 -7.763 1.00 58.75 93 PHE A O 1
ATOM 752 N N . LEU A 1 94 ? 19.716 5.957 -6.379 1.00 64.62 94 LEU A N 1
ATOM 753 C CA . LEU A 1 94 ? 18.360 6.310 -5.964 1.00 64.62 94 LEU A CA 1
ATOM 754 C C . LEU A 1 94 ? 17.731 7.179 -7.055 1.00 64.62 94 LEU A C 1
ATOM 756 O O . LEU A 1 94 ? 17.991 8.374 -7.154 1.00 64.62 94 LEU A O 1
ATOM 760 N N . GLY A 1 95 ? 16.935 6.554 -7.920 1.00 70.38 95 GLY A N 1
ATOM 761 C CA . GLY A 1 95 ? 16.083 7.269 -8.865 1.00 70.38 95 GLY A CA 1
ATOM 762 C C . GLY A 1 95 ? 14.781 7.698 -8.197 1.00 70.38 95 GLY A C 1
ATOM 763 O O . GLY A 1 95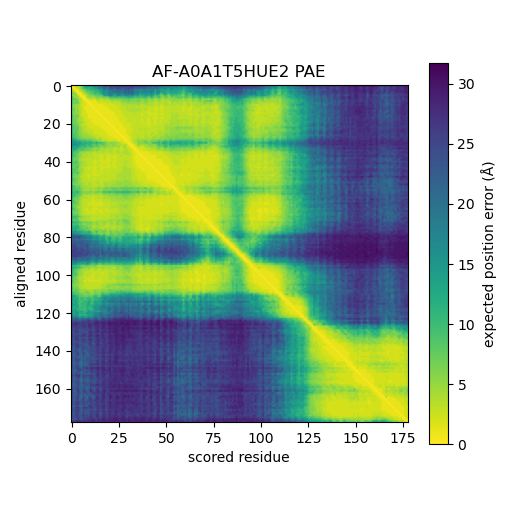 ? 14.339 7.081 -7.229 1.00 70.38 95 GLY A O 1
ATOM 764 N N . PHE A 1 96 ? 14.129 8.723 -8.735 1.00 81.88 96 PHE A N 1
ATOM 765 C CA . PHE A 1 96 ? 12.780 9.083 -8.320 1.00 81.88 96 PHE A CA 1
ATOM 766 C C . PHE A 1 96 ? 11.798 8.677 -9.416 1.00 81.88 96 PHE A C 1
ATOM 768 O O . PHE A 1 96 ? 11.979 9.041 -10.577 1.00 81.88 96 PHE A O 1
ATOM 775 N N . GLN A 1 97 ? 10.749 7.928 -9.066 1.00 84.69 97 GLN A N 1
ATOM 776 C CA . GLN A 1 97 ? 9.696 7.563 -10.016 1.00 84.69 97 GLN A CA 1
ATOM 777 C C . GLN A 1 97 ? 8.415 8.366 -9.713 1.00 84.69 97 GLN A C 1
ATOM 779 O O . GLN A 1 97 ? 7.626 7.969 -8.845 1.00 84.69 97 GLN A O 1
ATOM 784 N N . PRO A 1 98 ? 8.144 9.475 -10.438 1.00 83.94 98 PRO A N 1
ATOM 785 C CA . PRO A 1 98 ? 7.029 10.375 -10.132 1.00 83.94 98 PRO A CA 1
ATOM 786 C C . PRO A 1 98 ? 5.661 9.696 -10.158 1.00 83.94 98 PRO A C 1
ATOM 788 O O . PRO A 1 98 ? 4.756 10.095 -9.431 1.00 83.94 98 PRO A O 1
ATOM 791 N N . VAL A 1 99 ? 5.502 8.666 -10.993 1.00 86.31 99 VAL A N 1
ATOM 792 C CA . VAL A 1 99 ? 4.248 7.914 -11.124 1.00 86.31 99 VAL A CA 1
ATOM 793 C C . VAL A 1 99 ? 3.955 7.109 -9.861 1.00 86.31 99 VAL A C 1
ATOM 795 O O . VAL A 1 99 ? 2.847 7.198 -9.334 1.00 86.31 99 VAL A O 1
ATOM 798 N N . SER A 1 100 ? 4.947 6.388 -9.332 1.00 87.81 100 SER A N 1
ATOM 799 C CA . SER A 1 100 ? 4.829 5.651 -8.067 1.00 87.81 100 SER A CA 1
ATOM 800 C C . SER A 1 100 ? 4.531 6.598 -6.908 1.00 87.81 100 SER A C 1
ATOM 802 O O . SER A 1 100 ? 3.630 6.346 -6.110 1.00 87.81 100 SER A O 1
ATOM 804 N N . PHE A 1 101 ? 5.216 7.741 -6.873 1.00 88.31 101 PHE A N 1
ATOM 805 C CA . PHE A 1 101 ? 5.009 8.755 -5.846 1.00 88.31 101 PHE A CA 1
ATOM 806 C C . PHE A 1 101 ? 3.619 9.399 -5.922 1.00 88.31 101 PHE A C 1
ATOM 808 O O . PHE A 1 101 ? 2.935 9.560 -4.914 1.00 88.31 101 PHE A O 1
ATOM 815 N N . SER A 1 102 ? 3.148 9.709 -7.128 1.00 88.38 102 SER A N 1
ATOM 816 C CA . SER A 1 102 ? 1.820 10.286 -7.350 1.00 88.38 102 SER A CA 1
ATOM 817 C C . SER A 1 102 ? 0.707 9.291 -7.019 1.00 88.38 102 SER A C 1
ATOM 819 O O . SER A 1 102 ? -0.295 9.666 -6.410 1.00 88.38 102 SER A O 1
ATOM 821 N N . ALA A 1 103 ? 0.891 8.009 -7.344 1.00 88.50 103 ALA A N 1
ATOM 822 C CA . ALA A 1 103 ? -0.019 6.945 -6.931 1.00 88.50 103 ALA A CA 1
ATOM 823 C C . ALA A 1 103 ? -0.030 6.765 -5.403 1.00 88.50 103 ALA A C 1
ATOM 825 O O . ALA A 1 103 ? -1.099 6.552 -4.829 1.00 88.50 103 ALA A O 1
ATOM 826 N N . LEU A 1 104 ? 1.121 6.913 -4.734 1.00 89.88 104 LEU A N 1
ATOM 827 C CA . LEU A 1 104 ? 1.220 6.894 -3.272 1.00 89.88 104 LEU A CA 1
ATOM 828 C C . LEU A 1 104 ? 0.450 8.060 -2.643 1.00 89.88 104 LEU A C 1
ATOM 830 O O . LEU A 1 104 ? -0.358 7.845 -1.739 1.00 89.88 104 LEU A O 1
ATOM 834 N N . ILE A 1 105 ? 0.643 9.279 -3.155 1.00 88.25 105 ILE A N 1
ATOM 835 C CA . ILE A 1 105 ? -0.118 10.458 -2.724 1.00 88.25 105 ILE A CA 1
ATOM 836 C C . ILE A 1 105 ? -1.613 10.229 -2.956 1.00 88.25 105 ILE A C 1
ATOM 838 O O . ILE A 1 105 ? -2.409 10.453 -2.050 1.00 88.25 105 ILE A O 1
ATOM 842 N N . GLY A 1 106 ? -2.011 9.730 -4.129 1.00 86.75 106 GLY A N 1
ATOM 843 C CA . GLY A 1 106 ? -3.405 9.405 -4.428 1.00 86.75 106 GLY A CA 1
ATOM 844 C C . GLY A 1 106 ? -3.998 8.398 -3.439 1.00 86.75 106 GLY A C 1
ATOM 845 O O . GLY A 1 106 ? -5.102 8.605 -2.935 1.00 86.75 106 GLY A O 1
ATOM 846 N N . LEU A 1 107 ? -3.248 7.347 -3.094 1.00 86.12 107 LEU A N 1
ATOM 847 C CA . LEU A 1 107 ? -3.658 6.347 -2.105 1.00 86.12 107 LEU A CA 1
ATOM 848 C C . LEU A 1 107 ? -3.881 6.977 -0.724 1.00 86.12 107 LEU A C 1
ATOM 850 O O . LEU A 1 107 ? -4.887 6.690 -0.074 1.00 86.12 107 LEU A O 1
ATOM 854 N N . ILE A 1 108 ? -2.973 7.864 -0.311 1.00 83.88 108 ILE A N 1
ATOM 855 C CA . ILE A 1 108 ? -3.035 8.592 0.960 1.00 83.88 108 ILE A CA 1
ATOM 856 C C . ILE A 1 108 ? -4.221 9.563 0.985 1.00 83.88 108 ILE A C 1
ATOM 858 O O . ILE A 1 108 ? -5.026 9.529 1.915 1.00 83.88 108 ILE A O 1
ATOM 862 N N . LEU A 1 109 ? -4.378 10.395 -0.049 1.00 82.31 109 LEU A N 1
ATOM 863 C CA . LEU A 1 109 ? -5.438 11.404 -0.136 1.00 82.31 109 LEU A CA 1
ATOM 864 C C . LEU A 1 109 ? -6.834 10.769 -0.171 1.00 82.31 109 LEU A C 1
ATOM 866 O O . LEU A 1 109 ? -7.776 11.275 0.444 1.00 82.31 109 LEU A O 1
ATOM 870 N N . LEU A 1 110 ? -6.981 9.633 -0.855 1.00 80.00 110 LEU A N 1
ATOM 871 C CA . LEU A 1 110 ? -8.252 8.915 -0.910 1.00 80.00 110 LEU A CA 1
ATOM 872 C C . LEU A 1 110 ? -8.567 8.174 0.400 1.00 80.00 110 LEU A C 1
ATOM 874 O O . LEU A 1 110 ? -9.723 7.793 0.602 1.00 80.00 110 LEU A O 1
ATOM 878 N N . ASP A 1 111 ? -7.584 7.989 1.288 1.00 75.50 111 ASP A N 1
ATOM 879 C CA . ASP A 1 111 ? -7.732 7.328 2.588 1.00 75.50 111 ASP A CA 1
ATOM 880 C C . ASP A 1 111 ? -7.238 8.173 3.777 1.00 75.50 111 ASP A C 1
ATOM 882 O O . ASP A 1 111 ? -6.714 7.665 4.770 1.00 75.50 111 ASP A O 1
ATOM 886 N N . MET A 1 112 ? -7.461 9.489 3.707 1.00 66.56 112 MET A N 1
ATOM 887 C CA . MET A 1 112 ? -7.066 10.454 4.747 1.00 66.56 112 MET A CA 1
ATOM 888 C C . MET A 1 112 ? -7.574 10.099 6.152 1.00 66.56 112 MET A C 1
ATOM 890 O O . MET A 1 112 ? -6.968 10.502 7.139 1.00 66.56 112 MET A O 1
ATOM 894 N N . LYS A 1 113 ? -8.677 9.344 6.273 1.00 63.94 113 LYS A N 1
ATOM 895 C CA . LYS A 1 113 ? -9.171 8.874 7.577 1.00 63.94 113 LYS A CA 1
ATOM 896 C C . LYS A 1 113 ? -8.231 7.839 8.187 1.00 63.94 113 LYS A C 1
ATOM 898 O O . LYS A 1 113 ? -7.841 7.998 9.336 1.00 63.94 113 LYS A O 1
ATOM 903 N N . THR A 1 114 ? -7.839 6.824 7.422 1.00 63.72 114 THR A N 1
ATOM 904 C CA . THR A 1 114 ? -6.942 5.763 7.899 1.00 63.72 114 THR A CA 1
ATOM 905 C C . THR A 1 114 ? -5.533 6.295 8.117 1.00 63.72 114 THR A C 1
ATOM 907 O O . THR A 1 114 ? -4.909 5.981 9.125 1.00 63.72 114 THR A O 1
ATOM 910 N N . VAL A 1 115 ? -5.061 7.171 7.226 1.00 62.72 115 VAL A N 1
ATOM 911 C CA . VAL A 1 115 ? -3.767 7.850 7.371 1.00 62.72 115 VAL A CA 1
ATOM 912 C C . VAL A 1 115 ? -3.776 8.786 8.580 1.00 62.72 115 VAL A C 1
ATOM 914 O O . VAL A 1 115 ? -2.848 8.759 9.379 1.00 62.72 115 VAL A O 1
ATOM 917 N N . GLY A 1 116 ? -4.854 9.547 8.780 1.00 62.50 116 GLY A N 1
ATOM 918 C CA . GLY A 1 116 ? -5.040 10.381 9.963 1.00 62.50 116 GLY A CA 1
ATOM 919 C C . GLY A 1 116 ? -5.048 9.572 11.260 1.00 62.50 116 GLY A C 1
ATOM 920 O O . GLY A 1 116 ? -4.446 10.004 12.236 1.00 62.50 116 GLY A O 1
ATOM 921 N N . THR A 1 117 ? -5.666 8.388 11.278 1.00 61.81 117 THR A N 1
ATOM 922 C CA . THR A 1 117 ? -5.603 7.468 12.425 1.00 61.81 117 THR A CA 1
ATOM 923 C C . THR A 1 117 ? -4.202 6.891 12.616 1.00 61.81 117 THR A C 1
ATOM 925 O O . THR A 1 117 ? -3.725 6.858 13.739 1.00 61.81 117 THR A O 1
ATOM 928 N N . PHE A 1 118 ? -3.507 6.490 11.550 1.00 61.38 118 PHE A N 1
ATOM 929 C CA . PHE A 1 118 ? -2.144 5.956 11.624 1.00 61.38 118 PHE A CA 1
ATOM 930 C C . PHE A 1 118 ? -1.142 6.998 12.136 1.00 61.38 118 PHE A C 1
ATOM 932 O O . PHE A 1 118 ? -0.421 6.734 13.091 1.00 61.38 118 PHE A O 1
ATOM 939 N N . PHE A 1 119 ? -1.151 8.211 11.575 1.00 62.31 119 PHE A N 1
ATOM 940 C CA . PHE A 1 119 ? -0.318 9.305 12.068 1.00 62.31 119 PHE A CA 1
ATOM 941 C C . PHE A 1 119 ? -0.750 9.775 13.450 1.00 62.31 119 PHE A C 1
ATOM 943 O O . PHE A 1 119 ? 0.117 10.091 14.248 1.00 62.31 119 PHE A O 1
ATOM 950 N N . ARG A 1 120 ? -2.043 9.768 13.796 1.00 58.56 120 ARG A N 1
ATOM 951 C CA . ARG A 1 120 ? -2.447 9.968 15.195 1.00 58.56 120 ARG A CA 1
ATOM 952 C C . ARG A 1 120 ? -1.882 8.880 16.093 1.00 58.56 120 ARG A C 1
ATOM 954 O O . ARG A 1 120 ? -1.409 9.222 17.151 1.00 58.56 120 ARG A O 1
ATOM 961 N N . ASN A 1 121 ? -1.853 7.621 15.688 1.00 62.31 121 ASN A N 1
ATOM 962 C CA . ASN A 1 121 ? -1.318 6.549 16.527 1.00 62.31 121 ASN A CA 1
ATOM 963 C C . ASN A 1 121 ? 0.219 6.568 16.632 1.00 62.31 121 ASN A C 1
ATOM 965 O O . ASN A 1 121 ? 0.755 6.035 17.592 1.00 62.31 121 ASN A O 1
ATOM 969 N N . ILE A 1 122 ? 0.922 7.154 15.656 1.00 66.62 122 ILE A N 1
ATOM 970 C CA . ILE A 1 122 ? 2.390 7.303 15.674 1.00 66.62 122 ILE A CA 1
ATOM 971 C C . ILE A 1 122 ? 2.826 8.600 16.360 1.00 66.62 122 ILE A C 1
ATOM 973 O O . ILE A 1 122 ? 3.788 8.604 17.115 1.00 66.62 122 ILE A O 1
ATOM 977 N N . ILE A 1 123 ? 2.149 9.713 16.069 1.00 64.81 123 ILE A N 1
ATOM 978 C CA . ILE A 1 123 ? 2.474 11.050 16.591 1.00 64.81 123 ILE A CA 1
ATOM 979 C C . ILE A 1 123 ? 1.842 11.250 17.962 1.00 64.81 123 ILE A C 1
ATOM 981 O O . ILE A 1 123 ? 2.421 11.896 18.828 1.00 64.81 123 ILE A O 1
ATOM 985 N N . SER A 1 124 ? 0.644 10.709 18.173 1.00 51.25 124 SER A N 1
ATOM 986 C CA . SER A 1 124 ? 0.124 10.566 19.521 1.00 51.25 124 SER A CA 1
ATOM 987 C C . SER A 1 124 ? 0.673 9.266 20.088 1.00 51.25 124 SER A C 1
ATOM 989 O O . SER A 1 124 ? 0.031 8.220 20.043 1.00 51.25 124 SER A O 1
ATOM 991 N N . GLU A 1 125 ? 1.803 9.393 20.766 1.00 50.22 125 GLU A N 1
ATOM 992 C CA . GLU A 1 125 ? 1.951 8.818 22.099 1.00 50.22 125 GLU A CA 1
ATOM 993 C C . GLU A 1 125 ? 0.814 9.396 22.973 1.00 50.22 125 GLU A C 1
ATOM 995 O O . GLU A 1 125 ? 0.991 10.265 23.821 1.00 50.22 125 GLU A O 1
ATOM 1000 N N . LYS A 1 126 ? -0.433 9.037 22.642 1.00 52.22 126 LYS A N 1
ATOM 1001 C CA . LYS A 1 126 ? -1.627 9.427 23.379 1.00 52.22 126 LYS A CA 1
ATOM 1002 C C . LYS A 1 126 ? -1.561 8.551 24.608 1.00 52.22 126 LYS A C 1
ATOM 1004 O O . LYS A 1 126 ? -1.961 7.390 24.562 1.00 52.22 126 LYS A O 1
ATOM 1009 N N . SER A 1 127 ? -0.908 9.109 25.624 1.00 58.16 127 SER A N 1
ATOM 1010 C CA . SER A 1 127 ? -0.711 8.538 26.944 1.00 58.16 127 SER A CA 1
ATOM 1011 C C . SER A 1 127 ? -1.943 7.740 27.349 1.00 58.16 127 SER A C 1
ATOM 1013 O O . SER A 1 127 ? -3.073 8.181 27.123 1.00 58.16 127 SER A O 1
ATOM 1015 N N . GLU A 1 128 ? -1.737 6.568 27.946 1.00 58.38 128 GLU A N 1
ATOM 1016 C CA . GLU A 1 128 ? -2.800 5.733 28.527 1.00 58.38 128 GLU A CA 1
ATOM 1017 C C . GLU A 1 128 ? -3.854 6.577 29.276 1.00 58.38 128 GLU A C 1
ATOM 1019 O O . GLU A 1 128 ? -5.049 6.308 29.188 1.00 58.38 128 GLU A O 1
ATOM 1024 N N . ILE A 1 129 ? -3.414 7.697 29.854 1.00 59.41 129 ILE A N 1
ATOM 1025 C CA . ILE A 1 129 ? -4.177 8.778 30.485 1.00 59.41 129 ILE A CA 1
ATOM 1026 C C . ILE A 1 129 ? -5.375 9.289 29.654 1.00 59.41 129 ILE A C 1
ATOM 1028 O O . ILE A 1 129 ? -6.433 9.536 30.225 1.00 59.41 129 ILE A O 1
ATOM 1032 N N . GLU A 1 130 ? -5.282 9.484 28.332 1.00 62.19 130 GLU A N 1
ATOM 1033 C CA . GLU A 1 130 ? -6.416 10.020 27.546 1.00 62.19 130 GLU A CA 1
ATOM 1034 C C . GLU A 1 130 ? -7.443 8.933 27.184 1.00 62.19 130 GLU A C 1
ATOM 1036 O O . GLU A 1 130 ? -8.648 9.198 27.125 1.00 62.19 130 GLU A O 1
ATOM 1041 N N . ILE A 1 131 ? -6.987 7.690 27.000 1.00 64.81 131 ILE A N 1
ATOM 1042 C CA . ILE A 1 131 ? -7.861 6.519 26.833 1.00 64.81 131 ILE A CA 1
ATOM 1043 C C . ILE A 1 131 ? -8.597 6.241 28.148 1.00 64.81 131 ILE A C 1
ATOM 1045 O O . ILE A 1 131 ? -9.813 6.045 28.147 1.00 64.81 131 ILE A O 1
ATOM 1049 N N . GLU A 1 132 ? -7.883 6.306 29.268 1.00 65.88 132 GLU A N 1
ATOM 1050 C CA . GLU A 1 132 ? -8.423 6.142 30.614 1.00 65.88 132 GLU A CA 1
ATOM 1051 C C . GLU A 1 132 ? -9.399 7.269 30.969 1.00 65.88 132 GLU A C 1
ATOM 1053 O O . GLU A 1 132 ? -10.493 7.009 31.467 1.00 65.88 132 GLU A O 1
ATOM 1058 N N . ARG A 1 133 ? -9.099 8.519 30.591 1.00 71.25 133 ARG A N 1
ATOM 1059 C CA . ARG A 1 133 ? -10.021 9.650 30.765 1.00 71.25 133 ARG A CA 1
ATOM 1060 C C . ARG A 1 133 ? -11.323 9.463 29.986 1.00 71.25 133 ARG A C 1
ATOM 1062 O O . ARG A 1 133 ? -12.390 9.735 30.530 1.00 71.25 133 ARG A O 1
ATOM 1069 N N . ASN A 1 134 ? -11.256 8.968 28.750 1.00 76.81 134 ASN A N 1
ATOM 1070 C CA . ASN A 1 134 ? -12.454 8.662 27.962 1.00 76.81 134 ASN A CA 1
ATOM 1071 C C . ASN A 1 134 ? -13.238 7.478 28.553 1.00 76.81 134 ASN A C 1
ATOM 1073 O O . ASN A 1 134 ? -14.467 7.523 28.596 1.00 76.81 134 ASN A O 1
ATOM 1077 N N . LYS A 1 135 ? -12.547 6.443 29.056 1.00 80.25 135 LYS A N 1
ATOM 1078 C CA . LYS A 1 135 ? -13.179 5.306 29.747 1.00 80.25 135 LYS A CA 1
ATOM 1079 C C . LYS A 1 135 ? -13.919 5.774 31.004 1.00 80.25 135 LYS A C 1
ATOM 1081 O O . LYS A 1 135 ? -15.089 5.440 31.170 1.00 80.25 135 LYS A O 1
ATOM 1086 N N . ASN A 1 136 ? -13.287 6.622 31.814 1.00 81.50 136 ASN A N 1
ATOM 1087 C CA . ASN A 1 136 ? -13.874 7.181 33.033 1.00 81.50 136 ASN A CA 1
ATOM 1088 C C . ASN A 1 136 ? -15.065 8.101 32.732 1.00 81.50 136 ASN A C 1
ATOM 1090 O O . ASN A 1 136 ? -16.082 8.026 33.413 1.00 81.50 136 ASN A O 1
ATOM 1094 N N . GLN A 1 137 ? -15.005 8.904 31.665 1.00 86.31 137 GLN A N 1
ATOM 1095 C CA . GLN A 1 137 ? -16.155 9.702 31.225 1.00 86.31 137 GLN A CA 1
ATOM 1096 C C . GLN A 1 137 ? -17.353 8.833 30.824 1.00 86.31 137 GLN A C 1
ATOM 1098 O O . GLN A 1 137 ? -18.485 9.155 31.182 1.00 86.31 137 GLN A O 1
ATOM 1103 N N . LEU A 1 138 ? -17.129 7.722 30.112 1.00 86.81 138 LEU A N 1
ATOM 1104 C CA . LEU A 1 138 ? -18.206 6.785 29.782 1.00 86.81 138 LEU A CA 1
ATOM 1105 C C . LEU A 1 138 ? -18.782 6.097 31.028 1.00 86.81 138 LEU A C 1
ATOM 1107 O O . LEU A 1 138 ? -19.997 5.925 31.103 1.00 86.81 138 LEU A O 1
ATOM 1111 N N . ILE A 1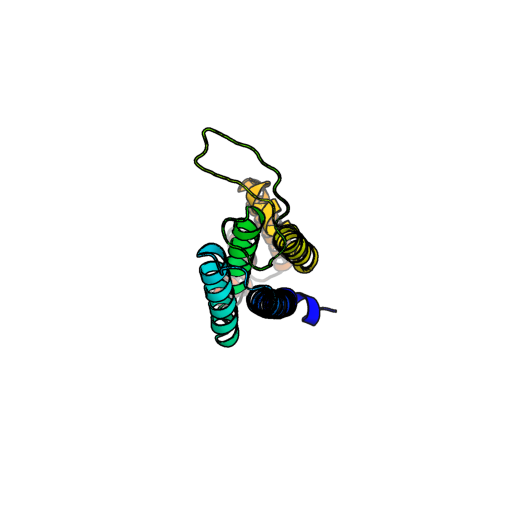 139 ? -17.938 5.725 31.995 1.00 88.50 139 ILE A N 1
ATOM 1112 C CA . ILE A 1 139 ? -18.381 5.146 33.273 1.00 88.50 139 ILE A CA 1
ATOM 1113 C C . ILE A 1 139 ? -19.298 6.131 34.008 1.00 88.50 139 ILE A C 1
ATOM 1115 O O . ILE A 1 139 ? -20.396 5.746 34.397 1.00 88.50 139 ILE A O 1
ATOM 1119 N N . GLU A 1 140 ? -18.921 7.408 34.115 1.00 89.12 140 GLU A N 1
ATOM 1120 C CA . GLU A 1 140 ? -19.744 8.443 34.762 1.00 89.12 140 GLU A CA 1
ATOM 1121 C C . GLU A 1 140 ? -21.100 8.656 34.065 1.00 89.12 140 GLU A C 1
ATOM 1123 O O . GLU A 1 140 ? -22.136 8.789 34.722 1.00 89.12 140 GLU A O 1
ATOM 1128 N N . VAL A 1 141 ? -21.140 8.601 32.729 1.00 91.12 141 VAL A N 1
ATOM 1129 C CA . VAL A 1 141 ? -22.405 8.647 31.972 1.00 91.12 141 VAL A CA 1
ATOM 1130 C C . VAL A 1 141 ? -23.302 7.458 32.326 1.00 91.12 141 VAL A C 1
ATOM 1132 O O . VAL A 1 141 ? -24.506 7.630 32.542 1.00 91.12 141 VAL A O 1
ATOM 1135 N N . TYR A 1 142 ? -22.737 6.251 32.413 1.00 91.31 142 TYR A N 1
ATOM 1136 C CA . TYR A 1 142 ? -23.495 5.064 32.802 1.00 91.31 142 TYR A CA 1
ATOM 1137 C C . TYR A 1 142 ? -23.923 5.098 34.269 1.00 91.31 142 TYR A C 1
ATOM 1139 O O . TYR A 1 142 ? -25.064 4.742 34.552 1.00 91.31 142 TYR A O 1
ATOM 1147 N N . LYS A 1 143 ? -23.090 5.606 35.183 1.00 89.94 143 LYS A N 1
ATOM 1148 C CA . LYS A 1 143 ? -23.482 5.823 36.581 1.00 89.94 143 LYS A CA 1
ATOM 1149 C C . LYS A 1 143 ? -24.680 6.753 36.685 1.00 89.94 143 LYS A C 1
ATOM 1151 O O . LYS A 1 143 ? -25.666 6.418 37.332 1.00 89.94 143 LYS A O 1
ATOM 1156 N N . SER A 1 144 ? -24.647 7.886 35.982 1.00 90.38 144 SER A N 1
ATOM 1157 C CA . SER A 1 144 ? -25.777 8.817 35.960 1.00 90.38 144 SER A CA 1
ATOM 1158 C C . SER A 1 144 ? -27.046 8.170 35.398 1.00 90.38 144 SER A C 1
ATOM 1160 O O . SER A 1 144 ? -28.130 8.439 35.907 1.00 90.38 144 SER A O 1
ATOM 1162 N N . LYS A 1 145 ? -26.924 7.305 34.384 1.00 91.25 145 LYS A N 1
ATOM 1163 C CA . LYS A 1 145 ? -28.054 6.570 33.795 1.00 91.25 145 LYS A CA 1
ATOM 1164 C C . LYS A 1 145 ? -28.619 5.487 34.725 1.00 91.25 145 LYS A C 1
ATOM 1166 O O . LYS A 1 145 ? -29.817 5.218 34.683 1.00 91.25 145 LYS A O 1
ATOM 1171 N N . TYR A 1 146 ? -27.763 4.845 35.515 1.00 93.38 146 TYR A N 1
ATOM 1172 C CA . TYR A 1 146 ? -28.111 3.719 36.386 1.00 93.38 146 TYR A CA 1
ATOM 1173 C C . TYR A 1 146 ? -28.401 4.125 37.830 1.00 93.38 146 TYR A C 1
ATOM 1175 O O . TYR A 1 146 ? -28.779 3.275 38.630 1.00 93.38 146 TYR A O 1
ATOM 1183 N N . LYS A 1 147 ? -28.280 5.412 38.158 1.00 89.44 147 LYS A N 1
ATOM 1184 C CA . LYS A 1 147 ? -28.476 5.947 39.508 1.00 89.44 147 LYS A CA 1
ATOM 1185 C C . LYS A 1 147 ? -29.821 5.558 40.134 1.00 89.44 147 LYS A C 1
ATOM 1187 O O . LYS A 1 147 ? -29.883 5.291 41.327 1.00 89.44 147 LYS A O 1
ATOM 1192 N N . ASP A 1 148 ? -30.870 5.473 39.318 1.00 90.50 148 ASP A N 1
ATOM 1193 C CA . ASP A 1 148 ? -32.229 5.136 39.764 1.00 90.50 148 ASP A CA 1
ATOM 1194 C C . ASP A 1 148 ? -32.570 3.641 39.593 1.00 90.50 148 ASP A C 1
ATOM 1196 O O . ASP A 1 148 ? -33.727 3.231 39.727 1.00 90.50 148 ASP A O 1
ATOM 1200 N N . TYR A 1 149 ? -31.596 2.797 39.233 1.00 92.44 149 TYR A N 1
ATOM 1201 C CA . TYR A 1 149 ? -31.838 1.372 39.019 1.00 92.44 149 TYR A CA 1
ATOM 1202 C C . TYR A 1 149 ? -31.827 0.633 40.360 1.00 92.44 149 TYR A C 1
ATOM 1204 O O . TYR A 1 149 ? -30.955 0.820 41.202 1.00 92.44 149 TYR A O 1
ATOM 1212 N N . SER A 1 150 ? -32.791 -0.268 40.553 1.00 90.00 150 SER A N 1
ATOM 1213 C CA . SER A 1 150 ? -32.812 -1.169 41.711 1.00 90.00 150 SER A CA 1
ATOM 1214 C C . SER A 1 150 ? -31.589 -2.094 41.719 1.00 90.00 150 SER A C 1
ATOM 1216 O O . SER A 1 150 ? -31.195 -2.555 40.646 1.00 90.00 150 SER A O 1
ATOM 1218 N N . LYS A 1 151 ? -31.091 -2.483 42.904 1.00 88.50 151 LYS A N 1
ATOM 1219 C CA . LYS A 1 151 ? -29.948 -3.412 43.056 1.00 88.50 151 LYS A CA 1
ATOM 1220 C C . LYS A 1 151 ? -30.045 -4.669 42.182 1.00 88.50 151 LYS A C 1
ATOM 1222 O O . LYS A 1 151 ? -29.064 -5.023 41.543 1.00 88.50 151 LYS A O 1
ATOM 1227 N N . ASN A 1 152 ? -31.228 -5.275 42.060 1.00 90.19 152 ASN A N 1
ATOM 1228 C CA . ASN A 1 152 ? -31.424 -6.461 41.215 1.00 90.19 152 ASN A CA 1
ATOM 1229 C C . ASN A 1 152 ? -31.116 -6.187 39.731 1.00 90.19 152 ASN A C 1
ATOM 1231 O O . ASN A 1 152 ? -30.437 -6.973 39.091 1.00 90.19 152 ASN A O 1
ATOM 1235 N N . LYS A 1 153 ? -31.526 -5.024 39.206 1.00 89.50 153 LYS A N 1
ATOM 1236 C CA . LYS A 1 153 ? -31.240 -4.624 37.817 1.00 89.50 153 LYS A CA 1
ATOM 1237 C C . LYS A 1 153 ? -29.765 -4.310 37.585 1.00 89.50 153 LYS A C 1
ATOM 1239 O O . LYS A 1 153 ? -29.269 -4.519 36.485 1.00 89.50 153 LYS A O 1
ATOM 1244 N N . LEU A 1 154 ? -29.076 -3.768 38.589 1.00 90.62 154 LEU A N 1
ATOM 1245 C CA . LEU A 1 154 ? -27.629 -3.561 38.512 1.00 90.62 154 LEU A CA 1
ATOM 1246 C C . LEU A 1 154 ? -26.898 -4.908 38.499 1.00 90.62 154 LEU A C 1
ATOM 1248 O O . LEU A 1 154 ? -25.968 -5.086 37.718 1.00 90.62 154 LEU A O 1
ATOM 125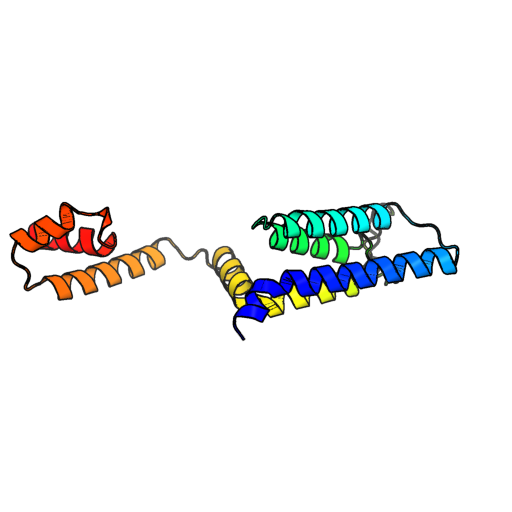2 N N . GLN A 1 155 ? -27.363 -5.866 39.306 1.00 91.06 155 GLN A N 1
ATOM 1253 C CA . GLN A 1 155 ? -26.819 -7.219 39.343 1.00 91.06 155 GLN A CA 1
ATOM 1254 C C . GLN A 1 155 ? -27.014 -7.941 38.001 1.00 91.06 155 GLN A C 1
ATOM 1256 O O . GLN A 1 155 ? -26.058 -8.509 37.483 1.00 91.06 155 GLN A O 1
ATOM 1261 N N . ASP A 1 156 ? -28.182 -7.799 37.366 1.00 91.75 156 ASP A N 1
ATOM 1262 C CA . ASP A 1 156 ? -28.445 -8.363 36.032 1.00 91.75 156 ASP A CA 1
ATOM 1263 C C . ASP A 1 156 ? -27.442 -7.865 34.971 1.00 91.75 156 ASP A C 1
ATOM 1265 O O . ASP A 1 156 ? -27.009 -8.626 34.104 1.00 91.75 156 ASP A O 1
ATOM 1269 N N . ILE A 1 157 ? -27.038 -6.589 35.043 1.00 90.19 157 ILE A N 1
ATOM 1270 C CA . ILE A 1 157 ? -26.036 -6.001 34.136 1.00 90.19 157 ILE A CA 1
ATOM 1271 C C . ILE A 1 157 ? -24.651 -6.619 34.377 1.00 90.19 157 ILE A C 1
ATOM 1273 O O . ILE A 1 157 ? -23.900 -6.851 33.428 1.00 90.19 157 ILE A O 1
ATOM 1277 N N . ILE A 1 158 ? -24.307 -6.890 35.637 1.00 90.19 158 ILE A N 1
ATOM 1278 C CA . ILE A 1 158 ? -23.019 -7.477 36.027 1.00 90.19 158 ILE A CA 1
ATOM 1279 C C . ILE A 1 158 ? -22.937 -8.949 35.634 1.00 90.19 158 ILE A C 1
ATOM 1281 O O . ILE A 1 158 ? -21.886 -9.394 35.171 1.00 90.19 158 ILE A O 1
ATOM 1285 N N . ASP A 1 159 ? -24.039 -9.678 35.786 1.00 91.38 159 ASP A N 1
ATOM 1286 C CA . ASP A 1 159 ? -24.123 -11.112 35.516 1.00 91.38 159 ASP A CA 1
ATOM 1287 C C . ASP A 1 159 ? -24.157 -11.418 34.008 1.00 91.38 159 ASP A C 1
ATOM 1289 O O . ASP A 1 159 ? -23.872 -12.540 33.584 1.00 91.38 159 ASP A O 1
ATOM 1293 N N . GLN A 1 160 ? -24.443 -10.410 33.173 1.00 91.44 160 GLN A N 1
ATOM 1294 C CA . GLN A 1 160 ? -24.512 -10.529 31.714 1.00 91.44 160 GLN A CA 1
ATOM 1295 C C . GLN A 1 160 ? -23.488 -9.636 30.986 1.00 91.44 160 GLN A C 1
ATOM 1297 O O . GLN A 1 160 ? -23.853 -8.880 30.081 1.00 91.44 160 GLN A O 1
ATOM 1302 N N . PRO A 1 161 ? -22.179 -9.743 31.283 1.00 84.06 161 PRO A N 1
ATOM 1303 C CA . PRO A 1 161 ? -21.173 -8.803 30.786 1.00 84.06 161 PRO A CA 1
ATOM 1304 C C . PRO A 1 161 ? -21.031 -8.803 29.256 1.00 84.06 161 PRO A C 1
ATOM 1306 O O . PRO A 1 161 ? -20.612 -7.807 28.681 1.00 84.06 161 PRO A O 1
ATOM 1309 N N . ASN A 1 162 ? -21.424 -9.886 28.578 1.00 86.19 162 ASN A N 1
ATOM 1310 C CA . ASN A 1 162 ? -21.370 -9.998 27.117 1.00 86.19 162 ASN A CA 1
ATOM 1311 C C . ASN A 1 162 ? -22.466 -9.192 26.393 1.00 86.19 162 ASN A C 1
ATOM 1313 O O . ASN A 1 162 ? -22.353 -8.960 25.191 1.00 86.19 162 ASN A O 1
ATOM 1317 N N . LEU A 1 163 ? -23.537 -8.800 27.095 1.00 84.94 163 LEU A N 1
ATOM 1318 C CA . LEU A 1 163 ? -24.660 -8.043 26.525 1.00 84.94 163 LEU A CA 1
ATOM 1319 C C . LEU A 1 163 ? -24.505 -6.528 26.695 1.00 84.94 163 LEU A C 1
ATOM 1321 O O . LEU A 1 163 ? -25.245 -5.756 26.084 1.00 84.94 163 LEU A O 1
ATOM 1325 N N . PHE A 1 164 ? -23.529 -6.097 27.493 1.00 86.62 164 PHE A N 1
ATOM 1326 C CA . PHE A 1 164 ? -23.310 -4.699 27.832 1.00 86.62 164 PHE A CA 1
ATOM 1327 C C . PHE A 1 164 ? -21.887 -4.263 27.486 1.00 86.62 164 PHE A C 1
ATOM 1329 O O . PHE A 1 164 ? -20.964 -5.062 27.366 1.00 86.62 164 PHE A O 1
ATOM 1336 N N . GLN A 1 165 ? -21.702 -2.958 27.302 1.00 86.25 165 GLN A N 1
ATOM 1337 C CA . GLN A 1 165 ? -20.361 -2.398 27.150 1.00 86.25 165 GLN A CA 1
ATOM 1338 C C . GLN A 1 165 ? -19.605 -2.520 28.478 1.00 86.25 165 GLN A C 1
ATOM 1340 O O . GLN A 1 165 ? -20.190 -2.318 29.538 1.00 86.25 165 GLN A O 1
ATOM 1345 N N . GLU A 1 166 ? -18.296 -2.767 28.434 1.00 87.19 166 GLU A N 1
ATOM 1346 C CA . GLU A 1 166 ? -17.459 -2.933 29.634 1.00 87.19 166 GLU A CA 1
ATOM 1347 C C . GLU A 1 166 ? -17.611 -1.763 30.628 1.00 87.19 166 GLU A C 1
ATOM 1349 O O . GLU A 1 166 ? -17.761 -1.978 31.827 1.00 87.19 166 GLU A O 1
ATOM 1354 N N . ALA A 1 167 ? -17.690 -0.524 30.126 1.00 87.00 167 ALA A N 1
ATOM 1355 C CA . ALA A 1 167 ? -17.910 0.671 30.946 1.00 87.00 167 ALA A CA 1
ATOM 1356 C C . ALA A 1 167 ? -19.263 0.672 31.688 1.00 87.00 167 ALA A C 1
ATOM 1358 O O . ALA A 1 167 ? -19.355 1.205 32.790 1.00 87.00 167 ALA A O 1
ATOM 1359 N N . ALA A 1 168 ? -20.303 0.057 31.116 1.00 87.81 168 ALA A N 1
ATOM 1360 C CA . ALA A 1 168 ? -21.600 -0.091 31.773 1.00 87.81 168 ALA A CA 1
ATOM 1361 C C . ALA A 1 168 ? -21.545 -1.119 32.912 1.00 87.81 168 ALA A C 1
ATOM 1363 O O . ALA A 1 168 ? -22.142 -0.897 33.962 1.00 87.81 168 ALA A O 1
ATOM 1364 N N . VAL A 1 169 ? -20.802 -2.212 32.716 1.00 89.19 169 VAL A N 1
ATOM 1365 C CA . VAL A 1 169 ? -20.583 -3.235 33.747 1.00 89.19 169 VAL A CA 1
ATOM 1366 C C . VAL A 1 169 ? -19.766 -2.659 34.905 1.00 89.19 169 VAL A C 1
ATOM 1368 O O . VAL A 1 169 ? -20.122 -2.867 36.062 1.00 89.19 169 VAL A O 1
ATOM 1371 N N . SER A 1 170 ? -18.711 -1.889 34.616 1.00 90.31 170 SER A N 1
ATOM 1372 C CA . SER A 1 170 ? -17.923 -1.199 35.648 1.00 90.31 170 SER A CA 1
ATOM 1373 C C . SER A 1 170 ? -18.757 -0.184 36.431 1.00 90.31 170 SER A C 1
ATOM 1375 O O . SER A 1 170 ? -18.740 -0.210 37.657 1.00 90.31 170 SER A O 1
ATOM 1377 N N . ALA A 1 171 ? -19.567 0.635 35.750 1.00 90.06 171 ALA A N 1
ATOM 1378 C CA . ALA A 1 171 ? -20.467 1.579 36.411 1.00 90.06 171 ALA A CA 1
ATOM 1379 C C . ALA A 1 171 ? -21.489 0.883 37.330 1.00 90.06 171 ALA A C 1
ATOM 1381 O O . ALA A 1 171 ? -21.741 1.357 38.436 1.00 90.06 171 ALA A O 1
ATOM 1382 N N . ALA A 1 172 ? -22.054 -0.252 36.902 1.00 89.75 172 ALA A N 1
ATOM 1383 C CA . ALA A 1 172 ? -22.977 -1.036 37.723 1.00 89.75 172 ALA A CA 1
ATOM 1384 C C . ALA A 1 172 ? -22.287 -1.634 38.962 1.00 89.75 172 ALA A C 1
ATOM 1386 O O . ALA A 1 172 ? -22.861 -1.600 40.048 1.00 89.75 172 ALA A O 1
ATOM 1387 N N . LYS A 1 173 ? -21.046 -2.130 38.827 1.00 90.50 173 LYS A N 1
ATOM 1388 C CA . LYS A 1 173 ? -20.245 -2.620 39.964 1.00 90.50 173 LYS A CA 1
ATOM 1389 C C . LYS A 1 173 ? -19.958 -1.521 40.982 1.00 90.50 173 LYS A C 1
ATOM 1391 O O . LYS A 1 173 ? -20.049 -1.776 42.177 1.00 90.50 173 LYS A O 1
ATOM 1396 N N . GLU A 1 174 ? -19.615 -0.321 40.520 1.00 90.88 174 GLU A N 1
ATOM 1397 C CA . GLU A 1 174 ? -19.350 0.819 41.403 1.00 90.88 174 GLU A CA 1
ATOM 1398 C C . GLU A 1 174 ? -20.615 1.243 42.165 1.00 90.88 174 GLU A C 1
ATOM 1400 O O . GLU A 1 174 ? -20.561 1.366 43.381 1.00 90.88 174 GLU A O 1
ATOM 1405 N N . LEU A 1 175 ? -21.773 1.325 41.498 1.00 88.75 175 LEU A N 1
ATOM 1406 C CA . LEU A 1 175 ? -23.048 1.697 42.134 1.00 88.75 175 LEU A CA 1
ATOM 1407 C C . LEU A 1 175 ? -23.616 0.661 43.119 1.00 88.75 175 LEU A C 1
ATOM 1409 O O . LEU A 1 175 ? -24.428 1.017 43.965 1.00 88.75 175 LEU A O 1
ATOM 1413 N N . ILE A 1 176 ? -23.263 -0.624 43.004 1.00 88.88 176 ILE A N 1
ATOM 1414 C CA . ILE A 1 176 ? -23.682 -1.641 43.991 1.00 88.88 176 ILE A CA 1
ATOM 1415 C C . ILE A 1 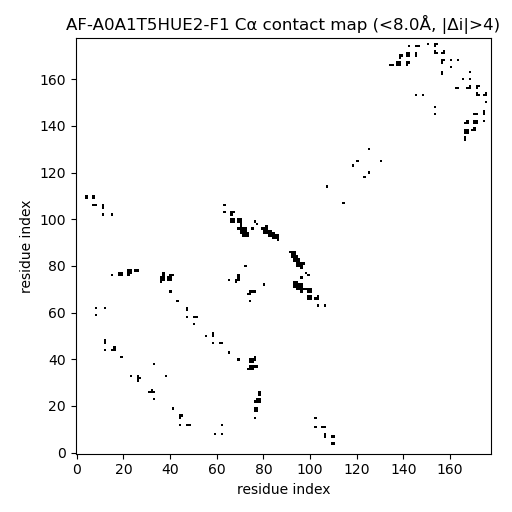176 ? -22.864 -1.545 45.285 1.00 88.88 176 ILE A C 1
ATOM 1417 O O . ILE A 1 176 ? -23.371 -1.916 46.349 1.00 88.88 176 ILE A O 1
ATOM 1421 N N . ASN A 1 177 ? -21.610 -1.097 45.169 1.00 80.12 177 ASN A N 1
ATOM 1422 C CA . ASN A 1 177 ? -20.656 -0.997 46.271 1.00 80.12 177 ASN A CA 1
ATOM 1423 C C . ASN A 1 177 ? -20.702 0.361 46.999 1.00 80.12 177 ASN A C 1
ATOM 1425 O O . ASN A 1 177 ? -20.118 0.463 48.078 1.00 80.12 177 ASN A O 1
ATOM 1429 N N . GLU A 1 178 ? -21.365 1.370 46.422 1.00 73.50 178 GLU A N 1
ATOM 1430 C CA . GLU A 1 178 ? -21.790 2.613 47.095 1.00 73.50 178 GLU A CA 1
ATOM 1431 C C . GLU A 1 178 ? -23.012 2.382 48.007 1.00 73.50 178 GLU A C 1
ATOM 1433 O O . GLU A 1 178 ? -23.031 2.987 49.105 1.00 73.50 178 GLU A O 1
#

Solvent-accessible surface area (backbone atoms only — not comparable to full-atom values): 9803 Å² total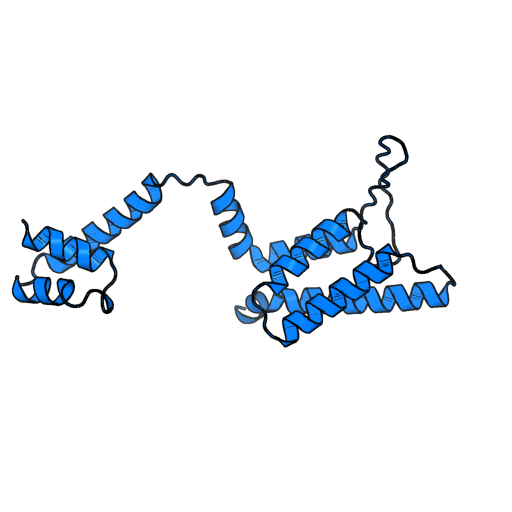; per-residue (Å²): 121,70,66,62,55,77,46,45,62,55,56,52,51,51,51,51,49,53,46,29,52,52,27,49,52,49,30,62,75,71,70,46,83,85,48,72,36,34,57,50,29,53,52,51,52,52,47,46,52,52,42,46,77,70,66,44,86,61,39,62,58,53,50,49,51,51,21,54,45,16,24,44,43,66,23,36,55,56,74,74,74,50,75,59,82,61,79,65,84,89,77,50,84,43,27,38,20,68,66,31,41,50,52,42,50,49,56,44,67,61,34,46,68,62,49,49,50,51,49,44,60,68,74,38,79,68,49,70,65,61,59,49,51,53,47,51,53,48,20,52,54,36,34,68,71,47,66,85,53,54,70,70,62,35,47,54,44,55,76,38,54,90,83,48,58,69,44,47,32,51,21,34,56,53,65,74,74,105

pLDDT: mean 79.8, std 12.86, range [45.5, 93.38]

Radius of gyration: 26.13 Å; Cα contacts (8 Å, |Δi|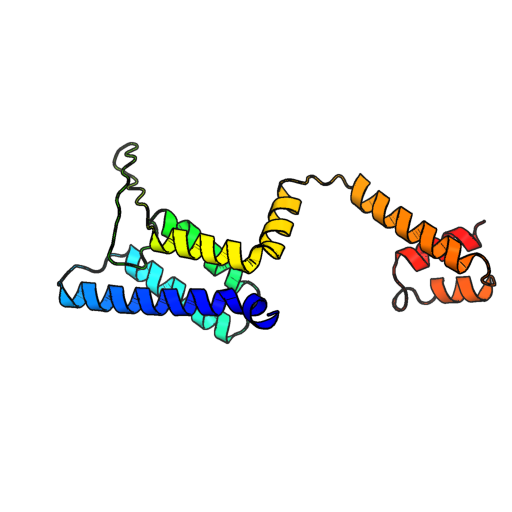>4): 165; chains: 1; bounding box: 63×26×76 Å

Nearest PDB structures (foldseek):
  5fig-assembly2_E-2  TM=6.502E-01  e=7.628E+00  Bacillus subtilis
  5fig-assembly2_F-2  TM=5.386E-01  e=8.930E+00  Bacillus subtilis

Sequence (178 aa):
MNSIRKNNDIIITALLLIIAVFGLIKKLDYGVSIEIRNYIAYSVIIGIFILRLFHIQKTKLILALALIVGSFNLIQFTHSDIYISFSIEDLIFLGFQPVSFSALIGLILLDMKTVGTFFRNIISEKSEIEIERNKNQLIEVYKSKYKDYSKNKLQDIIDQPNLFQEAAVSAAKELINE

Secondary structure (DSSP, 8-state):
-HHHHHTHHHHHHHHHHHHHHHHHHHHHHTTPPPPHHHHHHHHHHHHHHHHHHTT-TTHHHHHHHHHHHHHTTSS-SSS--B-----STTT----B-HHHHHHHHHHHHHTHHHHHHHHHHHH----HHHHHHHHHHHHHHHHHHHTT--HHHHHHHHH-GGGS-HHHHHHHHHHHH-

Foldseek 3Di:
DVVCLVCVVVVLLVVLLVQLVVQVVVCVVVVNDDDPLSVVLNVLSVVLVVCVVVVPPCSLVSLLVSLVCVQQVSHDSHPDWDFPADDDPPPDRRTGDVSSVVSNVSSCVSPVVVVVVVCCVVVPPVDVVVVVVVLVVLLVVLLVVCVPPDLVVLVVCLVCVVVDDPSNNVSSVVNNVD